Protein AF-A0A836W273-F1 (afdb_monomer)

Secondary structure (DSSP, 8-state):
-EEETTEEESSHHHHHHHHHHHHS-SSPPPPGGGTS-HHHHH-HHHHHHHHHH---HHHHHHHTT-SSHHHHHHHHTSHHHHHTGGGGGGGGS-HHHHHHHHHH--HHHHHHHHHH---HHHHHHHHHSTTS-HHHHHHHHHHHHHH---HHHHHHHHHHHHHHHHHHHHHHHHHHHHHHHTTTTSHHHHHHHHHHHT-S-HHHHHHHHHHHTTS-HHHHHHHHHHHH-GGG-SSHHHHHHHHHHHHHHHHH-HHHHT-BGGGGT--TTS-GGGTTSBHHHHHHHHHHHHHHHHHHHHHH-GGGGGG-

Solvent-accessible surface area (backbone atoms only — not comparable to full-atom values): 17509 Å² total; per-residue (Å²): 108,49,74,43,86,94,46,76,27,74,43,71,67,56,45,50,52,55,50,43,72,75,59,48,65,63,64,81,83,75,67,55,56,80,78,49,31,78,73,41,68,72,32,66,72,56,43,33,52,45,23,61,68,59,85,52,67,73,51,38,58,52,32,49,65,41,93,50,65,72,33,15,56,35,10,55,68,20,68,60,29,51,77,47,54,77,49,46,70,59,75,76,49,55,71,71,53,41,39,50,44,30,63,72,57,60,74,67,49,49,53,44,44,74,55,71,60,82,55,67,67,45,50,48,37,35,61,61,17,84,88,52,45,73,69,55,51,54,51,49,50,50,52,45,64,73,41,43,88,46,77,66,47,49,53,51,44,51,51,52,51,53,45,49,51,52,53,53,52,49,52,53,51,52,51,51,47,58,56,26,66,77,43,46,87,38,69,71,26,36,53,52,49,56,55,42,55,57,39,89,50,62,68,54,24,53,49,52,47,64,52,58,72,71,51,59,67,78,58,44,37,57,47,54,53,52,58,69,41,65,91,78,43,98,48,71,64,63,40,50,49,36,49,52,47,50,47,57,48,36,76,72,26,78,71,47,57,73,38,37,38,57,81,55,72,65,69,84,85,61,57,83,88,50,39,83,35,39,40,63,61,52,51,51,50,53,51,52,55,48,52,53,51,53,52,52,54,39,75,76,40,74,84,58,70,87,80,117

Nearest PDB structures (foldseek):
  6l4o-assembly1_A  TM=2.190E-01  e=1.495E+00  Homo sapiens
  7w7g-assembly1_B  TM=1.722E-01  e=2.466E+00  Mus musculus
  9gaw-assembly1_Z  TM=1.969E-01  e=7.293E+00  Homo sapiens

Sequence (308 aa):
MIKLGKYAYKDFLEYYTDVMNRYFRRMPPIPTNIYLSQDVAKNRNIKKKIASHCHFPSIINVLANDEDEEVRLEARKNEYWHLVGRFQDILGFARNERMAFARIEGFHNLVVLLIFEDDLQILREVLNNPAISLKMLVHFIRLLRERGNGRKDEQIMEIASEVMGQKRKQIVQISQINRAAKQLNLDQNLKTILHYLRDENNTVRLAIHNILLKEDPNRLNRLIHMAINQAHFQDKLNHFVTLTELIRLIDKSEKLKKVTVQSLNLPEEIKYGERNRSIKDYFNLLIRSKRIEIIRSIEDDLSEIENI

Foldseek 3Di:
DDDFPPDDDPDLVRLLLVLCVLQQDLDDADPLCVQCPVVQVPDPVSLLVCLQPPSGLVNLLDQCPRPDPSSVVSNCNHPCNRSAVVLLVLVVDDPVSLLVCLADHDSNNLSNCLRDPQDLSSLLSNLLHPSQDLSSLVSSLVSLVVSDDDVSSVSSNVSSVVSSVVVVVLVVLLVLLLVLLVCLVDVVSLLSLLVQCLPPDPSSVVSNLVNNLPDDPLSCLSSVQCLLDCVSDPDLVSSLSSLVSVLVSCVVHPNLQPDFQLSSPHPPPPPPVRRRPRVNVVSVVVNVVSVVVVVVVCVVPVPCVVPD

Mean predicted aligned error: 10.15 Å

Radius of gyration: 27.33 Å; Cα contacts (8 Å, |Δi|>4): 310; chains: 1; bounding box: 69×40×76 Å

pLDDT: mean 83.76, std 11.17, range [40.16, 95.19]

Structure (mmCIF, N/CA/C/O backbone):
data_AF-A0A836W273-F1
#
_entry.id   AF-A0A836W273-F1
#
loop_
_atom_site.group_PDB
_atom_site.id
_atom_site.type_symbol
_atom_site.label_atom_id
_atom_site.label_alt_id
_atom_site.label_comp_id
_atom_site.label_asym_id
_atom_site.label_entity_id
_atom_site.label_seq_id
_atom_site.pdbx_PDB_ins_code
_atom_site.Cartn_x
_atom_site.Cartn_y
_atom_site.Cartn_z
_atom_site.occupancy
_atom_site.B_iso_or_equiv
_atom_site.auth_seq_id
_atom_site.auth_comp_id
_atom_site.auth_asym_id
_atom_site.auth_atom_id
_atom_site.pdbx_PDB_model_num
ATOM 1 N N . MET A 1 1 ? 16.277 -7.471 5.349 1.00 80.88 1 MET A N 1
ATOM 2 C CA . MET A 1 1 ? 17.303 -7.458 4.291 1.00 80.88 1 MET A CA 1
ATOM 3 C C . MET A 1 1 ? 16.683 -7.985 3.007 1.00 80.88 1 MET A C 1
ATOM 5 O O . MET A 1 1 ? 16.217 -9.118 2.993 1.00 80.88 1 MET A O 1
ATOM 9 N N . ILE A 1 2 ? 16.628 -7.151 1.971 1.00 86.06 2 ILE A N 1
ATOM 10 C CA . ILE A 1 2 ? 16.108 -7.478 0.636 1.00 86.06 2 ILE A CA 1
ATOM 11 C C . ILE A 1 2 ? 17.306 -7.825 -0.251 1.00 86.06 2 ILE A C 1
ATOM 13 O O . ILE A 1 2 ? 18.275 -7.070 -0.272 1.00 86.06 2 ILE A O 1
ATOM 17 N N . LYS A 1 3 ? 17.258 -8.955 -0.965 1.00 89.19 3 LYS A N 1
ATOM 18 C CA . LYS A 1 3 ? 18.312 -9.383 -1.898 1.00 89.19 3 LYS A CA 1
ATOM 19 C C . LYS A 1 3 ? 17.737 -9.551 -3.301 1.00 89.19 3 LYS A C 1
ATOM 21 O O . LYS A 1 3 ? 16.813 -10.340 -3.484 1.00 89.19 3 LYS A O 1
ATOM 26 N N . LEU A 1 4 ? 18.285 -8.833 -4.279 1.00 85.12 4 LEU A N 1
ATOM 27 C CA . LEU A 1 4 ? 17.869 -8.890 -5.683 1.00 85.12 4 LEU A CA 1
ATOM 28 C C . LEU A 1 4 ? 19.119 -9.044 -6.557 1.00 85.12 4 LEU A C 1
ATOM 30 O O . LEU A 1 4 ? 19.886 -8.101 -6.723 1.00 85.12 4 LEU A O 1
ATOM 34 N N . GLY A 1 5 ? 19.359 -10.245 -7.090 1.00 83.12 5 GLY A N 1
ATOM 35 C CA . GLY A 1 5 ? 20.611 -10.541 -7.793 1.00 83.12 5 GLY A CA 1
ATOM 36 C C . GLY A 1 5 ? 21.822 -10.307 -6.882 1.00 83.12 5 GLY A C 1
ATOM 37 O O . GLY A 1 5 ? 21.889 -10.863 -5.787 1.00 83.12 5 GLY A O 1
ATOM 38 N N . LYS A 1 6 ? 22.753 -9.450 -7.317 1.00 86.31 6 LYS A N 1
ATOM 39 C CA . LYS A 1 6 ? 23.937 -9.044 -6.536 1.00 86.31 6 LYS A CA 1
ATOM 40 C C . LYS A 1 6 ? 23.686 -7.901 -5.539 1.00 86.31 6 LYS A C 1
ATOM 42 O O . LYS A 1 6 ? 24.595 -7.548 -4.794 1.00 86.31 6 LYS A O 1
ATOM 47 N N . TYR A 1 7 ? 22.492 -7.307 -5.534 1.00 91.00 7 TYR A N 1
ATOM 48 C CA . TYR A 1 7 ? 22.164 -6.144 -4.708 1.00 91.00 7 TYR A CA 1
ATOM 49 C C . TYR A 1 7 ? 21.550 -6.580 -3.379 1.00 91.00 7 TYR A C 1
ATOM 51 O O . TYR A 1 7 ? 20.683 -7.459 -3.337 1.00 91.00 7 TYR A O 1
ATOM 59 N N . ALA A 1 8 ? 21.992 -5.949 -2.295 1.00 92.69 8 ALA A N 1
ATOM 60 C CA . ALA A 1 8 ? 21.477 -6.170 -0.954 1.00 92.69 8 ALA A CA 1
ATOM 61 C C . ALA A 1 8 ? 21.113 -4.830 -0.317 1.00 92.69 8 ALA A C 1
ATOM 63 O O . ALA A 1 8 ? 21.944 -3.9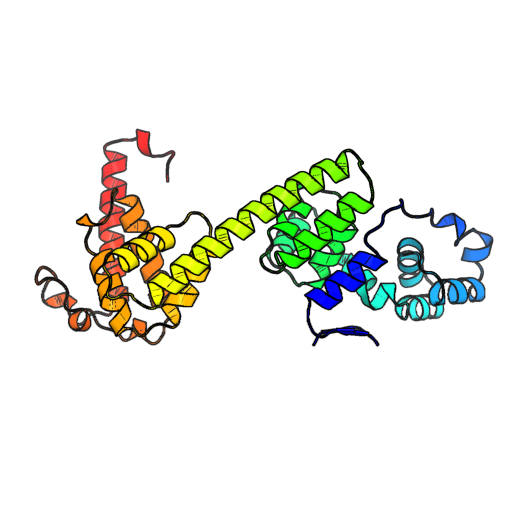32 -0.245 1.00 92.69 8 ALA A O 1
ATOM 64 N N . TYR A 1 9 ? 19.880 -4.734 0.169 1.00 94.62 9 TYR A N 1
ATOM 65 C CA . TYR A 1 9 ? 19.346 -3.554 0.838 1.00 94.62 9 TYR A CA 1
ATOM 66 C C . TYR A 1 9 ? 18.933 -3.921 2.261 1.00 94.62 9 TYR A C 1
ATOM 68 O O . TYR A 1 9 ? 18.383 -5.004 2.516 1.00 94.62 9 TYR A O 1
ATOM 76 N N . LYS A 1 10 ? 19.176 -3.022 3.211 1.00 93.12 10 LYS A N 1
ATOM 77 C CA . LYS A 1 10 ? 18.812 -3.191 4.618 1.00 93.12 10 LYS A CA 1
ATOM 78 C C . LYS A 1 10 ? 17.304 -3.366 4.761 1.00 93.12 10 LYS A C 1
ATOM 80 O O . LYS A 1 10 ? 16.840 -4.338 5.372 1.00 93.12 10 LYS A O 1
ATOM 85 N N . ASP A 1 11 ? 16.557 -2.459 4.143 1.00 91.69 11 ASP A N 1
ATOM 86 C CA . ASP A 1 11 ? 15.103 -2.391 4.173 1.00 91.69 11 ASP A CA 1
ATOM 87 C C . ASP A 1 11 ? 14.524 -1.914 2.830 1.00 91.69 11 ASP A C 1
ATOM 89 O O . ASP A 1 11 ? 15.241 -1.655 1.862 1.00 91.69 11 ASP A O 1
ATOM 93 N N . PHE A 1 12 ? 13.193 -1.846 2.763 1.00 90.94 12 PHE A N 1
ATOM 94 C CA . PHE A 1 12 ? 12.493 -1.435 1.550 1.00 90.94 12 PHE A CA 1
ATOM 95 C C . PHE A 1 12 ? 12.652 0.059 1.236 1.00 90.94 12 PHE A C 1
ATOM 97 O O . PHE A 1 12 ? 12.581 0.435 0.072 1.00 90.94 12 PHE A O 1
ATOM 104 N N . LEU A 1 13 ? 12.897 0.919 2.232 1.00 93.75 13 LEU A N 1
ATOM 105 C CA . LEU A 1 13 ? 13.109 2.349 1.996 1.00 93.75 13 LEU A CA 1
ATOM 106 C C . LEU A 1 13 ? 14.420 2.598 1.258 1.00 93.75 13 LEU A C 1
ATOM 108 O O . LEU A 1 13 ? 14.452 3.435 0.357 1.00 93.75 13 LEU A O 1
ATOM 112 N N . GLU A 1 14 ? 15.471 1.869 1.619 1.00 94.94 14 GLU A N 1
ATOM 113 C CA . GLU A 1 14 ? 16.758 1.942 0.935 1.00 94.94 14 GLU A CA 1
ATOM 114 C C . GLU A 1 14 ? 16.640 1.480 -0.523 1.00 94.94 14 GLU A C 1
ATOM 116 O O . GLU A 1 14 ? 17.004 2.232 -1.426 1.00 94.94 14 GLU A O 1
ATOM 121 N N . TYR A 1 15 ? 16.035 0.307 -0.754 1.00 94.62 15 TYR A N 1
ATOM 122 C CA . TYR A 1 15 ? 15.758 -0.192 -2.105 1.00 94.62 15 TYR A CA 1
ATOM 123 C C . TYR A 1 15 ? 14.931 0.808 -2.925 1.00 94.62 15 TYR A C 1
ATOM 125 O O . TYR A 1 15 ? 15.317 1.168 -4.034 1.00 94.62 15 TYR A O 1
ATOM 133 N N . TYR A 1 16 ? 13.820 1.297 -2.363 1.00 95.12 16 TYR A N 1
ATOM 134 C CA . TYR A 1 16 ? 12.943 2.268 -3.015 1.00 95.12 16 TYR A CA 1
ATOM 135 C C . TYR A 1 16 ? 13.706 3.527 -3.428 1.00 95.12 16 TYR A C 1
ATOM 137 O O . TYR A 1 16 ? 13.596 3.979 -4.561 1.00 95.12 16 TYR A O 1
ATOM 145 N N . THR A 1 17 ? 14.494 4.086 -2.511 1.00 94.50 17 THR A N 1
ATOM 146 C CA . THR A 1 17 ? 15.242 5.325 -2.742 1.00 94.50 17 THR A CA 1
ATOM 147 C C . THR A 1 17 ? 16.274 5.143 -3.853 1.00 94.50 17 THR A C 1
ATOM 149 O O . THR A 1 17 ? 16.353 5.972 -4.756 1.00 94.50 17 THR A O 1
ATOM 152 N N . ASP A 1 18 ? 17.050 4.058 -3.821 1.00 93.94 18 ASP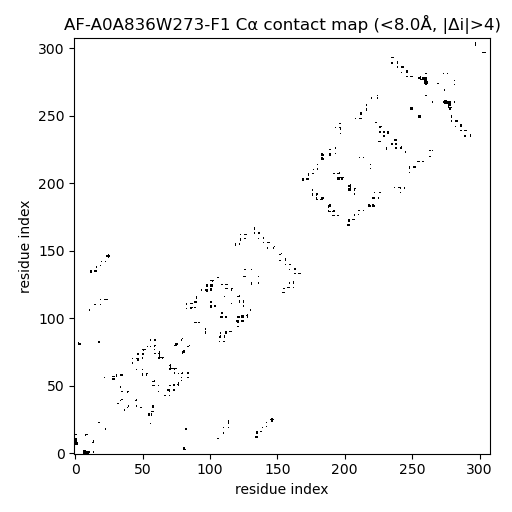 A N 1
ATOM 153 C CA . ASP A 1 18 ? 18.054 3.762 -4.849 1.00 93.94 18 ASP A CA 1
ATOM 154 C C . ASP A 1 18 ? 17.406 3.582 -6.232 1.00 93.94 18 ASP A C 1
ATOM 156 O O . ASP A 1 18 ? 17.782 4.250 -7.196 1.00 93.94 18 ASP A O 1
ATOM 160 N N . VAL A 1 19 ? 16.360 2.757 -6.316 1.00 93.38 19 VAL A N 1
ATOM 161 C CA . VAL A 1 19 ? 15.651 2.473 -7.570 1.00 93.38 19 VAL A CA 1
ATOM 162 C C . VAL A 1 19 ? 14.972 3.711 -8.146 1.00 93.38 19 VAL A C 1
ATOM 164 O O . VAL A 1 19 ? 15.100 3.981 -9.342 1.00 93.38 19 VAL A O 1
ATOM 167 N N . MET A 1 20 ? 14.273 4.484 -7.316 1.00 93.62 20 MET A N 1
ATOM 168 C CA . MET A 1 20 ? 13.581 5.685 -7.775 1.00 93.62 20 MET A CA 1
ATOM 169 C C . MET A 1 20 ? 14.574 6.748 -8.253 1.00 93.62 20 MET A C 1
ATOM 171 O O . MET A 1 20 ? 14.364 7.310 -9.319 1.00 93.62 20 MET A O 1
ATOM 175 N N . ASN A 1 21 ? 15.699 6.970 -7.563 1.00 91.00 21 ASN A N 1
ATOM 176 C CA . ASN A 1 21 ? 16.721 7.912 -8.044 1.00 91.00 21 ASN A CA 1
ATOM 177 C C . ASN A 1 21 ? 17.308 7.517 -9.412 1.00 91.00 21 ASN A C 1
ATOM 179 O O . ASN A 1 21 ? 17.652 8.395 -10.200 1.00 91.00 21 ASN A O 1
ATOM 183 N N . ARG A 1 22 ? 17.444 6.214 -9.695 1.00 88.62 22 ARG A N 1
ATOM 184 C CA . ARG A 1 22 ? 18.019 5.717 -10.958 1.00 88.62 22 ARG A CA 1
ATOM 185 C C . ARG A 1 22 ? 17.029 5.737 -12.115 1.00 88.62 22 ARG A C 1
ATOM 187 O O . ARG A 1 22 ? 17.403 6.076 -13.235 1.00 88.62 22 ARG A O 1
ATOM 194 N N . TYR A 1 23 ? 15.789 5.321 -11.863 1.00 88.56 23 TYR A N 1
ATOM 195 C CA . TYR A 1 23 ? 14.854 4.959 -12.933 1.00 88.56 23 TYR A CA 1
ATOM 196 C C . TYR A 1 23 ? 13.586 5.802 -12.980 1.00 88.56 23 TYR A C 1
ATOM 198 O O . TYR A 1 23 ? 12.899 5.771 -14.003 1.00 88.56 23 TYR A O 1
ATOM 206 N N . PHE A 1 24 ? 13.275 6.577 -11.936 1.00 87.88 24 PHE A N 1
ATOM 207 C CA . PHE A 1 24 ? 12.203 7.560 -12.015 1.00 87.88 24 PHE A CA 1
ATOM 208 C C . PHE A 1 24 ? 12.644 8.694 -12.941 1.00 87.88 24 PHE A C 1
ATOM 210 O O . PHE A 1 24 ? 13.478 9.537 -12.611 1.00 87.88 24 PHE A O 1
ATOM 217 N N . ARG A 1 25 ? 12.142 8.640 -14.172 1.00 72.12 25 ARG A N 1
ATOM 218 C CA . ARG A 1 25 ? 12.676 9.417 -15.288 1.00 72.12 25 ARG A CA 1
ATOM 219 C C . ARG A 1 25 ? 12.412 10.902 -15.108 1.00 72.12 25 ARG A C 1
ATOM 221 O O . ARG A 1 25 ? 11.273 11.264 -14.850 1.00 72.12 25 ARG A O 1
ATOM 228 N N . ARG A 1 26 ? 13.416 11.745 -15.379 1.00 64.12 26 ARG A N 1
ATOM 229 C CA . ARG A 1 26 ? 13.227 13.184 -15.657 1.00 64.12 26 ARG A CA 1
ATOM 230 C C . ARG A 1 26 ? 12.995 13.489 -17.144 1.00 64.12 26 ARG A C 1
ATOM 232 O O . ARG A 1 26 ? 12.438 14.522 -17.479 1.00 64.12 26 ARG A O 1
ATOM 239 N N . MET A 1 27 ? 13.418 12.585 -18.030 1.00 57.56 27 MET A N 1
ATOM 240 C CA . MET A 1 27 ? 13.348 12.734 -19.488 1.00 57.56 27 MET A CA 1
ATOM 241 C C . MET A 1 27 ? 12.531 11.602 -20.132 1.00 57.56 27 MET A C 1
ATOM 243 O O . MET A 1 27 ? 12.547 10.479 -19.617 1.00 57.56 27 MET A O 1
ATOM 247 N N . PRO A 1 28 ? 11.842 11.856 -21.261 1.00 62.00 28 PRO A N 1
ATOM 248 C CA . PRO A 1 28 ? 11.107 10.821 -21.982 1.00 62.00 28 PRO A CA 1
ATOM 249 C C . PRO A 1 28 ? 12.037 9.677 -22.431 1.00 62.00 28 PRO A C 1
ATOM 251 O O . PRO A 1 28 ? 13.237 9.897 -22.625 1.00 62.00 28 PRO A O 1
ATOM 254 N N . PRO A 1 29 ? 11.516 8.443 -22.582 1.00 65.31 29 PRO A N 1
ATOM 255 C CA . PRO A 1 29 ? 12.313 7.325 -23.074 1.00 65.31 29 PRO A CA 1
ATOM 256 C C . PRO A 1 29 ? 12.920 7.645 -24.438 1.00 65.31 29 PRO A C 1
ATOM 258 O O . PRO A 1 29 ? 12.238 8.155 -25.325 1.00 65.31 29 PRO A O 1
ATOM 261 N N . ILE A 1 30 ? 14.190 7.285 -24.616 1.00 66.50 30 ILE A N 1
ATOM 262 C CA . ILE A 1 30 ? 14.842 7.375 -25.919 1.00 66.50 30 ILE A CA 1
ATOM 263 C C . ILE A 1 30 ? 14.203 6.338 -26.862 1.00 66.50 30 ILE A C 1
ATOM 265 O O . ILE A 1 30 ? 14.036 5.181 -26.447 1.00 66.50 30 ILE A O 1
ATOM 269 N N . PRO A 1 31 ? 13.852 6.723 -28.105 1.00 71.81 31 PRO A N 1
ATOM 270 C CA . PRO A 1 31 ? 13.355 5.798 -29.115 1.00 71.81 31 PRO A CA 1
ATOM 271 C C . PRO A 1 31 ? 14.281 4.590 -29.291 1.00 71.81 31 PRO A C 1
ATOM 273 O O . PRO A 1 31 ? 15.502 4.720 -29.405 1.00 71.8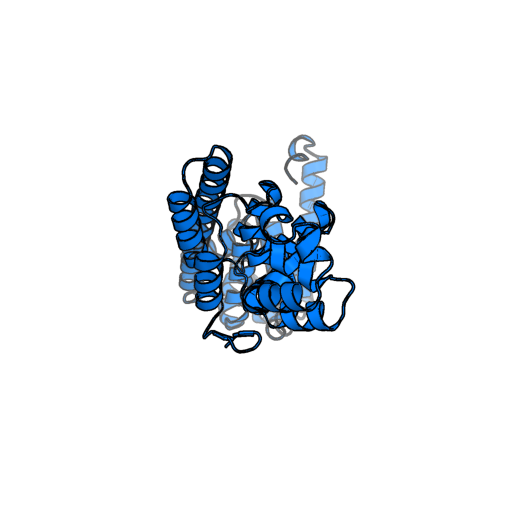1 31 PRO A O 1
ATOM 276 N N . THR A 1 32 ? 13.698 3.391 -29.290 1.00 74.94 32 THR A N 1
ATOM 277 C CA . THR A 1 32 ? 14.448 2.125 -29.288 1.00 74.94 32 THR A CA 1
ATOM 278 C C . THR A 1 32 ? 15.301 1.946 -30.543 1.00 74.94 32 THR A C 1
ATOM 280 O O . THR A 1 32 ? 16.410 1.419 -30.467 1.00 74.94 32 THR A O 1
ATOM 283 N N . ASN A 1 33 ? 14.822 2.456 -31.677 1.00 74.44 33 ASN A N 1
ATOM 284 C CA . ASN A 1 33 ? 15.483 2.446 -32.984 1.00 74.44 33 ASN A CA 1
ATOM 285 C C . ASN A 1 33 ? 16.823 3.202 -33.029 1.00 74.44 33 ASN A C 1
ATOM 287 O O . ASN A 1 33 ? 17.610 2.952 -33.938 1.00 74.44 33 ASN A O 1
ATOM 291 N N . ILE A 1 34 ? 17.108 4.088 -32.066 1.00 72.88 34 ILE A N 1
ATOM 292 C CA . ILE A 1 34 ? 18.406 4.777 -31.972 1.00 72.88 34 ILE A CA 1
ATOM 293 C C . ILE A 1 34 ? 19.518 3.794 -31.587 1.00 72.88 34 ILE A C 1
ATOM 295 O O . ILE A 1 34 ? 20.626 3.879 -32.107 1.00 72.88 34 ILE A O 1
ATOM 299 N N . TYR A 1 35 ? 19.219 2.835 -30.707 1.00 69.19 35 TYR A N 1
ATOM 300 C CA . TYR A 1 35 ? 20.181 1.818 -30.264 1.00 69.19 35 TYR A CA 1
ATOM 301 C C . TYR A 1 35 ? 20.001 0.478 -30.977 1.00 69.19 35 TYR A C 1
ATOM 303 O O . TYR A 1 35 ? 20.958 -0.276 -31.105 1.00 69.19 35 TYR A O 1
ATOM 311 N N . LEU A 1 36 ? 18.790 0.177 -31.444 1.00 79.50 36 LEU A N 1
ATOM 312 C CA . LEU A 1 36 ? 18.435 -1.046 -32.161 1.00 79.50 36 LEU A CA 1
ATOM 313 C C . LEU A 1 36 ? 18.025 -0.703 -33.598 1.00 79.50 36 LEU A C 1
ATOM 315 O O . LEU A 1 36 ? 16.901 -0.977 -34.018 1.00 79.50 36 LEU A O 1
ATOM 319 N N . SER A 1 37 ? 18.923 -0.061 -34.348 1.00 80.00 37 SER A N 1
ATOM 320 C CA . SER A 1 37 ? 18.733 0.153 -35.787 1.00 80.00 37 SER A CA 1
ATOM 321 C C . SER A 1 37 ? 18.667 -1.189 -36.533 1.00 80.00 37 SER A C 1
ATOM 323 O O . SER A 1 37 ? 19.057 -2.226 -35.993 1.00 80.00 37 SER A O 1
ATOM 325 N N . GLN A 1 38 ? 18.188 -1.195 -37.783 1.00 73.69 38 GLN A N 1
ATOM 326 C CA . GLN A 1 38 ? 18.024 -2.437 -38.558 1.00 73.69 38 GLN A CA 1
ATOM 327 C C . GLN A 1 38 ? 19.318 -3.263 -38.657 1.00 73.69 38 GLN A C 1
ATOM 329 O O . GLN A 1 38 ? 19.269 -4.490 -38.571 1.00 73.69 38 GLN A O 1
ATOM 334 N N . ASP A 1 39 ? 20.468 -2.600 -38.774 1.00 74.38 39 ASP A N 1
ATOM 335 C CA . ASP A 1 39 ? 21.773 -3.264 -38.855 1.00 74.38 39 ASP A CA 1
ATOM 336 C C . ASP A 1 39 ? 22.205 -3.854 -37.507 1.00 74.38 39 ASP A C 1
ATOM 338 O O . ASP A 1 39 ? 22.751 -4.958 -37.437 1.00 74.38 39 ASP A O 1
ATOM 342 N N . VAL A 1 40 ? 21.905 -3.153 -36.411 1.00 75.62 40 VAL A N 1
ATOM 343 C CA . VAL A 1 40 ? 22.200 -3.612 -35.049 1.00 75.62 40 VAL A CA 1
ATOM 344 C C . VAL A 1 40 ? 21.286 -4.766 -34.641 1.00 75.62 40 VAL A C 1
ATOM 346 O O . VAL A 1 40 ? 21.751 -5.727 -34.031 1.00 75.62 40 VAL A O 1
ATOM 349 N N . ALA A 1 41 ? 20.008 -4.720 -35.024 1.00 75.00 41 ALA A N 1
ATOM 350 C CA . ALA A 1 41 ? 19.023 -5.753 -34.715 1.00 75.00 41 ALA A CA 1
ATOM 351 C C . ALA A 1 41 ? 19.403 -7.127 -35.302 1.00 75.00 41 ALA A C 1
ATOM 353 O O . ALA A 1 41 ? 19.133 -8.161 -34.687 1.00 75.00 41 ALA A O 1
ATOM 354 N N . LYS A 1 42 ? 20.084 -7.136 -36.458 1.00 80.19 42 LYS A N 1
ATOM 355 C CA . LYS A 1 42 ? 20.556 -8.353 -37.138 1.00 80.19 42 LYS A CA 1
ATOM 356 C C . LYS A 1 42 ? 21.871 -8.901 -36.574 1.00 80.19 42 LYS A C 1
ATOM 358 O O . LYS A 1 42 ? 22.188 -10.065 -36.800 1.00 80.19 42 LYS A O 1
ATOM 363 N N . ASN A 1 43 ? 22.645 -8.104 -35.832 1.00 88.19 43 ASN A N 1
ATOM 364 C CA . ASN A 1 43 ? 23.957 -8.515 -35.336 1.00 88.19 43 ASN A CA 1
ATOM 365 C C . ASN A 1 43 ? 23.915 -8.959 -33.866 1.00 88.19 43 ASN A C 1
ATOM 367 O O . ASN A 1 43 ? 23.953 -8.146 -32.939 1.00 88.19 43 ASN A O 1
ATOM 371 N N . ARG A 1 44 ? 23.940 -10.279 -33.656 1.00 89.06 44 ARG A N 1
ATOM 372 C CA . ARG A 1 44 ? 23.976 -10.929 -32.336 1.00 89.06 44 ARG A CA 1
ATOM 373 C C . ARG A 1 44 ? 25.021 -10.344 -31.381 1.00 89.06 44 ARG A C 1
ATOM 375 O O . ARG A 1 44 ? 24.710 -10.037 -30.232 1.00 89.06 44 ARG A O 1
ATOM 382 N N . ASN A 1 45 ? 26.261 -10.181 -31.842 1.00 90.56 45 ASN A N 1
ATOM 383 C CA . ASN A 1 45 ? 27.368 -9.744 -30.989 1.00 90.56 45 ASN A CA 1
ATOM 384 C C . ASN A 1 45 ? 27.188 -8.296 -30.522 1.00 90.56 45 ASN A C 1
ATOM 386 O O . ASN A 1 45 ? 27.510 -7.971 -29.378 1.00 90.56 45 ASN A O 1
ATOM 390 N N . ILE A 1 46 ? 26.642 -7.434 -31.384 1.00 88.50 46 ILE A N 1
ATOM 391 C CA . ILE A 1 46 ? 26.329 -6.050 -31.021 1.00 88.50 46 ILE A CA 1
ATOM 392 C C . ILE A 1 46 ? 25.161 -6.025 -30.028 1.00 88.50 46 ILE A C 1
ATOM 394 O O . ILE A 1 46 ? 25.278 -5.371 -28.991 1.00 88.50 46 ILE A O 1
ATOM 398 N N . LYS A 1 47 ? 24.094 -6.808 -30.256 1.00 91.50 47 LYS A N 1
ATOM 399 C CA . LYS A 1 47 ? 22.971 -6.927 -29.307 1.00 91.50 47 LYS A CA 1
ATOM 400 C C . LYS A 1 47 ? 23.422 -7.368 -27.914 1.00 91.50 47 LYS A C 1
ATOM 402 O O . LYS A 1 47 ? 23.023 -6.747 -26.934 1.00 91.50 47 LYS A O 1
ATOM 407 N N . LYS A 1 48 ? 24.310 -8.366 -27.807 1.00 92.62 48 LYS A N 1
ATOM 408 C CA . LYS A 1 48 ? 24.880 -8.798 -26.513 1.00 92.62 48 LYS A CA 1
ATOM 409 C C . LYS A 1 48 ? 25.657 -7.678 -25.809 1.00 92.62 48 LYS A C 1
ATOM 411 O O . LYS A 1 48 ? 25.521 -7.499 -24.598 1.00 92.62 48 LYS A O 1
ATOM 416 N N . LYS A 1 49 ? 26.456 -6.894 -26.546 1.00 90.19 49 LYS A N 1
ATOM 417 C CA . LYS A 1 49 ? 27.175 -5.733 -25.983 1.00 90.19 49 LYS A CA 1
ATOM 418 C C . LYS A 1 49 ? 26.219 -4.648 -25.484 1.00 90.19 49 LYS A C 1
ATOM 420 O O . LYS A 1 49 ? 26.437 -4.094 -24.410 1.00 90.19 49 LYS A O 1
ATOM 425 N N . ILE A 1 50 ? 25.143 -4.380 -26.222 1.00 89.62 50 ILE A N 1
ATOM 426 C CA . ILE A 1 50 ? 24.105 -3.435 -25.796 1.00 89.62 50 ILE A CA 1
ATOM 427 C C . ILE A 1 50 ? 23.374 -3.970 -24.560 1.00 89.62 50 ILE A C 1
ATOM 429 O O . ILE A 1 50 ? 23.236 -3.243 -23.586 1.00 89.62 50 ILE A O 1
ATOM 433 N N . ALA A 1 51 ? 22.972 -5.240 -24.544 1.00 90.62 51 ALA A N 1
ATOM 434 C CA . ALA A 1 51 ? 22.281 -5.863 -23.414 1.00 90.62 51 ALA A CA 1
ATOM 435 C C . ALA A 1 51 ? 23.066 -5.749 -22.088 1.00 90.62 51 ALA A C 1
ATOM 437 O O . ALA A 1 51 ? 22.489 -5.486 -21.032 1.00 90.62 51 ALA A O 1
ATOM 438 N N . SER A 1 52 ? 24.391 -5.893 -22.161 1.00 87.50 52 SER A N 1
ATOM 439 C CA . SER A 1 52 ? 25.296 -5.840 -21.005 1.00 87.50 52 SER A CA 1
ATOM 440 C C . SER A 1 52 ? 25.580 -4.421 -20.499 1.00 87.50 52 SER A C 1
ATOM 442 O O . SER A 1 52 ? 25.726 -4.234 -19.294 1.00 87.50 52 SER A O 1
ATOM 444 N N . HIS A 1 53 ? 25.647 -3.424 -21.388 1.00 86.38 53 HIS A N 1
ATOM 445 C CA . HIS A 1 53 ? 26.141 -2.079 -21.043 1.00 86.38 53 HIS A CA 1
ATOM 446 C C . HIS A 1 53 ? 25.081 -0.975 -21.140 1.00 86.38 53 HIS A C 1
ATOM 448 O O . HIS A 1 53 ? 25.325 0.153 -20.720 1.00 86.38 53 HIS A O 1
ATOM 454 N N . CYS A 1 54 ? 23.909 -1.254 -21.708 1.00 85.06 54 CYS A N 1
ATOM 455 C CA . CYS A 1 54 ? 22.873 -0.246 -21.874 1.00 85.06 54 CYS A CA 1
ATOM 456 C C . CYS A 1 54 ? 22.177 0.062 -20.542 1.00 85.06 54 CYS A C 1
ATOM 458 O O . CYS A 1 54 ? 21.793 -0.836 -19.789 1.00 85.06 54 CYS A O 1
ATOM 460 N N . HIS A 1 55 ? 21.985 1.354 -20.280 1.00 82.06 55 HIS A N 1
ATOM 461 C CA . HIS A 1 55 ? 21.294 1.858 -19.094 1.00 82.06 55 HIS A CA 1
ATOM 462 C C . HIS A 1 55 ? 19.829 2.223 -19.362 1.00 82.06 55 HIS A C 1
ATOM 464 O O . HIS A 1 55 ? 19.124 2.616 -18.437 1.00 82.06 55 HIS A O 1
ATOM 470 N N . PHE A 1 56 ? 19.355 2.112 -20.610 1.00 84.56 56 PHE A N 1
ATOM 471 C CA . PHE A 1 56 ? 17.998 2.505 -20.986 1.00 84.56 56 PHE A CA 1
ATOM 472 C C . PHE A 1 56 ? 17.003 1.358 -20.762 1.00 84.56 56 PHE A C 1
ATOM 474 O O . PHE A 1 56 ? 17.070 0.354 -21.477 1.00 84.56 56 PHE A O 1
ATOM 481 N N . PRO A 1 57 ? 16.021 1.517 -19.848 1.00 86.69 57 PRO A N 1
ATOM 482 C CA . PRO A 1 57 ? 15.022 0.488 -19.552 1.00 86.69 57 PRO A CA 1
ATOM 483 C C . PRO A 1 57 ? 14.299 -0.069 -20.783 1.00 86.69 57 PRO A C 1
ATOM 485 O O . PRO A 1 57 ? 14.131 -1.276 -20.914 1.00 86.69 57 PRO A O 1
ATOM 488 N N . SER A 1 58 ? 13.912 0.807 -21.718 1.00 85.00 58 SER A N 1
ATOM 489 C CA . SER A 1 58 ? 13.187 0.427 -22.938 1.00 85.00 58 SER A CA 1
ATOM 490 C C . SER A 1 58 ? 13.988 -0.529 -23.821 1.00 85.00 58 SER A C 1
ATOM 492 O O . SER A 1 58 ? 13.420 -1.470 -24.364 1.00 85.00 58 SER A O 1
ATOM 494 N N . ILE 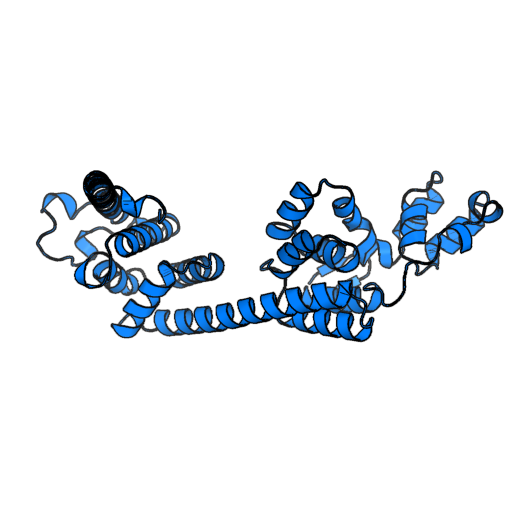A 1 59 ? 15.302 -0.321 -23.936 1.00 88.12 59 ILE A N 1
ATOM 495 C CA . ILE A 1 59 ? 16.189 -1.188 -24.718 1.00 88.12 59 ILE A CA 1
ATOM 496 C C . ILE A 1 59 ? 16.348 -2.544 -24.035 1.00 88.12 59 ILE A C 1
ATOM 498 O O . ILE A 1 59 ? 16.229 -3.579 -24.687 1.00 88.12 59 ILE A O 1
ATOM 502 N N . ILE A 1 60 ? 16.580 -2.548 -22.720 1.00 91.06 60 ILE A N 1
ATOM 503 C CA . ILE A 1 60 ? 16.758 -3.791 -21.962 1.00 91.06 60 ILE A CA 1
ATOM 504 C C . ILE A 1 60 ? 15.489 -4.645 -21.988 1.00 91.06 60 ILE A C 1
ATOM 506 O O . ILE A 1 60 ? 15.593 -5.853 -22.161 1.00 91.06 60 ILE A O 1
ATOM 510 N N . ASN A 1 61 ? 14.302 -4.042 -21.906 1.00 89.12 61 ASN A N 1
ATOM 511 C CA . ASN A 1 61 ? 13.034 -4.770 -22.006 1.00 89.12 61 ASN A CA 1
ATOM 512 C C . ASN A 1 61 ? 12.841 -5.473 -23.350 1.00 89.12 61 ASN A C 1
ATOM 514 O O . ASN A 1 61 ? 12.353 -6.602 -23.387 1.00 89.12 61 ASN A O 1
ATOM 518 N N . VAL A 1 62 ? 13.234 -4.819 -24.447 1.00 89.75 62 VAL A N 1
ATOM 519 C CA . VAL A 1 62 ? 13.204 -5.434 -25.779 1.00 89.75 62 VAL A CA 1
ATOM 520 C C . VAL A 1 62 ? 14.189 -6.601 -25.828 1.00 89.75 62 VAL A C 1
ATOM 522 O O . VAL A 1 62 ? 13.810 -7.711 -26.185 1.00 89.75 62 VAL A O 1
ATOM 525 N N . LEU A 1 63 ? 15.435 -6.387 -25.393 1.00 92.44 63 LEU A N 1
ATOM 526 C CA . LEU A 1 63 ? 16.483 -7.410 -25.456 1.00 92.44 63 LEU A CA 1
ATOM 527 C C . LEU A 1 63 ? 16.248 -8.590 -24.496 1.00 92.44 63 LEU A C 1
ATOM 529 O O . LEU A 1 63 ? 16.653 -9.711 -24.792 1.00 92.44 63 LEU A O 1
ATOM 533 N N . ALA A 1 64 ? 15.560 -8.384 -23.371 1.00 92.50 64 ALA A N 1
ATOM 534 C CA . ALA A 1 64 ? 15.194 -9.449 -22.432 1.00 92.50 64 ALA A CA 1
ATOM 535 C C . ALA A 1 64 ? 14.179 -10.455 -23.010 1.00 92.50 64 ALA A C 1
ATOM 537 O O . ALA A 1 64 ? 14.057 -11.569 -22.482 1.00 92.50 64 ALA A O 1
ATOM 538 N N . ASN A 1 65 ? 13.505 -10.069 -24.098 1.00 90.88 65 ASN A N 1
ATOM 539 C CA . ASN A 1 65 ? 12.538 -10.858 -24.859 1.00 90.88 65 ASN A CA 1
ATOM 540 C C . ASN A 1 65 ? 12.987 -11.093 -26.318 1.00 90.88 65 ASN A C 1
ATOM 542 O O . ASN A 1 65 ? 12.167 -11.457 -27.154 1.00 90.88 65 ASN A O 1
ATOM 546 N N . ASP A 1 66 ? 14.272 -10.881 -26.629 1.00 92.69 66 ASP A N 1
ATOM 547 C CA . ASP A 1 66 ? 14.848 -11.115 -27.962 1.00 92.69 66 ASP A CA 1
ATOM 548 C C . ASP A 1 66 ? 14.678 -12.577 -28.403 1.00 92.69 66 ASP A C 1
ATOM 550 O O . ASP A 1 66 ? 14.590 -13.464 -27.560 1.00 92.69 66 ASP A O 1
ATOM 554 N N . GLU A 1 67 ? 14.667 -12.865 -29.704 1.00 91.50 67 GLU A N 1
ATOM 555 C CA . GLU A 1 67 ? 14.583 -14.240 -30.220 1.00 91.50 67 GLU A CA 1
ATOM 556 C C . GLU A 1 67 ? 15.830 -15.077 -29.873 1.00 91.50 67 GLU A C 1
ATOM 558 O O . GLU A 1 67 ? 15.718 -16.277 -29.606 1.00 91.50 67 GLU A O 1
ATOM 563 N N . ASP A 1 68 ? 17.008 -14.446 -29.791 1.00 93.25 68 ASP A N 1
ATOM 564 C CA . ASP A 1 68 ? 18.269 -15.108 -29.455 1.00 93.25 68 ASP A CA 1
ATOM 565 C C . ASP A 1 68 ? 18.419 -15.304 -27.941 1.00 93.25 68 ASP A C 1
ATOM 567 O O . ASP A 1 68 ? 18.427 -14.355 -27.148 1.00 93.25 68 ASP A O 1
ATOM 571 N N . GLU A 1 69 ? 18.597 -16.557 -27.527 1.00 94.56 69 GLU A N 1
ATOM 572 C CA . GLU A 1 69 ? 18.716 -16.916 -26.118 1.00 94.56 69 GLU A CA 1
ATOM 573 C C . GLU A 1 69 ? 19.914 -16.267 -25.419 1.00 94.56 69 GLU A C 1
ATOM 575 O O . GLU A 1 69 ? 19.779 -15.806 -24.285 1.00 94.56 69 GLU A O 1
ATOM 580 N N . GLU A 1 70 ? 21.072 -16.160 -26.075 1.00 94.94 70 GLU A N 1
ATOM 581 C CA . GLU A 1 70 ? 22.248 -15.557 -25.444 1.00 94.94 70 GLU A CA 1
ATOM 582 C C . GLU A 1 70 ? 22.066 -14.054 -25.227 1.00 94.94 70 GLU A C 1
ATOM 584 O O . GLU A 1 70 ? 22.570 -13.511 -24.243 1.00 94.94 70 GLU A O 1
ATOM 589 N N . VAL A 1 71 ? 21.339 -13.377 -26.121 1.00 94.25 71 VAL A N 1
ATOM 590 C CA . VAL A 1 71 ? 20.990 -11.959 -25.958 1.00 94.25 71 VAL A CA 1
ATOM 591 C C . VAL A 1 71 ? 20.037 -11.786 -24.778 1.00 94.25 71 VAL A C 1
ATOM 593 O O . VAL A 1 71 ? 20.299 -10.944 -23.915 1.00 94.25 71 VAL A O 1
ATOM 596 N N . ARG A 1 72 ? 18.990 -12.621 -24.680 1.00 95.19 72 ARG A N 1
ATOM 597 C CA . ARG A 1 72 ? 18.057 -12.600 -23.540 1.00 95.19 72 ARG A CA 1
ATOM 598 C C . ARG A 1 72 ? 18.774 -12.823 -22.218 1.00 95.19 72 ARG A C 1
ATOM 600 O O . ARG A 1 72 ? 18.553 -12.080 -21.263 1.00 95.19 72 ARG A O 1
ATOM 607 N N . LEU A 1 73 ? 19.622 -13.849 -22.146 1.00 94.38 73 LEU A N 1
ATOM 608 C CA . LEU A 1 73 ? 20.366 -14.176 -20.931 1.00 94.38 73 LEU A CA 1
ATOM 609 C C . LEU A 1 73 ? 21.267 -13.019 -20.505 1.00 94.38 73 LEU A C 1
ATOM 611 O O . LEU A 1 73 ? 21.352 -12.730 -19.314 1.00 94.38 73 LEU A O 1
ATOM 615 N N . GLU A 1 74 ? 21.894 -12.329 -21.456 1.00 94.62 74 GLU A N 1
ATOM 616 C CA . GLU A 1 74 ? 22.744 -11.184 -21.144 1.00 94.62 74 GLU A CA 1
ATOM 617 C C . GLU A 1 74 ? 21.933 -9.970 -20.674 1.00 94.62 74 GLU A C 1
ATOM 619 O O . GLU A 1 74 ? 22.279 -9.352 -19.668 1.00 94.62 74 GLU A O 1
ATOM 624 N N . ALA A 1 75 ? 20.797 -9.679 -21.314 1.00 93.81 75 ALA A N 1
ATOM 625 C CA . ALA A 1 75 ? 19.903 -8.599 -20.889 1.00 93.81 75 ALA A CA 1
ATOM 626 C C . ALA A 1 75 ? 19.345 -8.841 -19.478 1.00 93.81 75 ALA A C 1
ATOM 628 O O . ALA A 1 75 ? 19.223 -7.911 -18.683 1.00 93.81 75 ALA A O 1
ATOM 629 N N . ARG A 1 76 ? 19.073 -10.101 -19.120 1.00 92.94 76 ARG A N 1
ATOM 630 C CA . ARG A 1 76 ? 18.566 -10.479 -17.791 1.00 92.94 76 ARG A CA 1
ATOM 631 C C . ARG A 1 76 ? 19.605 -10.382 -16.670 1.00 92.94 76 ARG A C 1
ATOM 633 O O . ARG A 1 76 ? 19.214 -10.397 -15.504 1.00 92.94 76 ARG A O 1
ATOM 640 N N . LYS A 1 77 ? 20.898 -10.264 -16.996 1.00 92.38 77 LYS A N 1
ATOM 641 C CA . LYS A 1 77 ? 21.971 -9.953 -16.030 1.00 92.38 77 LYS A CA 1
ATOM 642 C C . LYS A 1 77 ? 22.116 -8.451 -15.775 1.00 92.38 77 LYS A C 1
ATOM 644 O O . LYS A 1 77 ? 22.860 -8.050 -14.878 1.00 92.38 77 LYS A O 1
ATOM 649 N N . ASN A 1 78 ? 21.447 -7.616 -16.571 1.00 91.75 78 ASN A N 1
ATOM 650 C CA . ASN A 1 78 ? 21.516 -6.170 -16.438 1.00 91.75 78 ASN A CA 1
ATOM 651 C C . ASN A 1 78 ? 20.959 -5.724 -15.075 1.00 91.75 78 ASN A C 1
ATOM 653 O O . ASN A 1 78 ? 19.979 -6.274 -14.565 1.00 91.75 78 ASN A O 1
ATOM 657 N N . GLU A 1 79 ? 21.574 -4.692 -14.496 1.00 91.44 79 GLU A N 1
ATOM 658 C CA . GLU A 1 79 ? 21.154 -4.100 -13.223 1.00 91.44 79 GLU A CA 1
ATOM 659 C C . GLU A 1 79 ? 19.667 -3.738 -13.218 1.00 91.44 79 GLU A C 1
ATOM 661 O O . GLU A 1 79 ? 18.934 -4.121 -12.303 1.00 91.44 79 GLU A O 1
ATOM 666 N N . TYR A 1 80 ? 19.213 -3.055 -14.270 1.00 91.44 80 TYR A N 1
ATOM 667 C CA . TYR A 1 80 ? 17.828 -2.624 -14.386 1.00 91.44 80 TYR A CA 1
ATOM 668 C C . TYR A 1 80 ? 16.867 -3.816 -14.344 1.00 91.44 80 TYR A C 1
ATOM 670 O O . TYR A 1 80 ? 15.830 -3.742 -13.684 1.00 91.44 80 TYR A O 1
ATOM 678 N N . TRP A 1 81 ? 17.216 -4.933 -14.989 1.00 91.94 81 TRP A N 1
ATOM 679 C CA . TRP A 1 81 ? 16.366 -6.121 -15.011 1.00 91.94 81 TRP A CA 1
ATOM 680 C C . TRP A 1 81 ? 16.174 -6.717 -13.614 1.00 91.94 81 TRP A C 1
ATOM 682 O O . TRP A 1 81 ? 15.051 -7.036 -13.218 1.00 91.94 81 TRP A O 1
ATOM 692 N N . HIS A 1 82 ? 17.259 -6.826 -12.843 1.00 90.69 82 HIS A N 1
ATOM 693 C CA . HIS A 1 82 ? 17.218 -7.351 -11.479 1.00 90.69 82 HIS A CA 1
ATOM 694 C C . HIS A 1 82 ? 16.448 -6.449 -10.513 1.00 90.69 82 HIS A C 1
ATOM 696 O O . HIS A 1 82 ? 15.715 -6.955 -9.656 1.00 90.69 82 HIS A O 1
ATOM 702 N N . LEU A 1 83 ? 16.631 -5.133 -10.639 1.00 90.94 83 LEU A N 1
ATOM 703 C CA . LEU A 1 83 ? 16.041 -4.159 -9.729 1.00 90.94 83 LEU A CA 1
ATOM 704 C C . LEU A 1 83 ? 14.584 -3.840 -10.065 1.00 90.94 83 LEU A C 1
ATOM 706 O O . LEU A 1 83 ? 13.806 -3.633 -9.140 1.00 90.94 83 LEU A O 1
ATOM 710 N N . VAL A 1 84 ? 14.206 -3.805 -11.346 1.00 91.06 84 VAL A N 1
ATOM 711 C CA . VAL A 1 84 ? 12.900 -3.292 -11.795 1.00 91.06 84 VAL A CA 1
ATOM 712 C C . VAL A 1 84 ? 12.298 -4.112 -12.936 1.00 91.06 84 VAL A C 1
ATOM 714 O O . VAL A 1 84 ? 11.137 -4.499 -12.849 1.00 91.06 84 VAL A O 1
ATOM 717 N N . GLY A 1 85 ? 13.064 -4.379 -14.000 1.00 89.44 85 GLY A N 1
ATOM 718 C CA . GLY A 1 85 ? 12.546 -4.895 -15.276 1.00 89.44 85 GLY A CA 1
ATOM 719 C C . GLY A 1 85 ? 11.735 -6.187 -15.153 1.00 89.44 85 GLY A C 1
ATOM 720 O O . GLY A 1 85 ? 10.647 -6.284 -15.707 1.00 89.44 85 GLY A O 1
ATOM 721 N N . ARG A 1 86 ? 12.187 -7.139 -14.330 1.00 89.25 86 ARG A N 1
ATOM 722 C CA . ARG A 1 86 ? 11.488 -8.423 -14.124 1.00 89.25 86 ARG A CA 1
ATOM 723 C C . ARG A 1 86 ? 10.106 -8.329 -13.464 1.00 89.25 86 ARG A C 1
ATOM 725 O O . ARG A 1 86 ? 9.424 -9.337 -13.367 1.00 89.25 86 ARG A O 1
ATOM 732 N N . PHE A 1 87 ? 9.741 -7.167 -12.926 1.00 89.81 87 PHE A N 1
ATOM 733 C CA . PHE A 1 87 ? 8.459 -6.935 -12.257 1.00 89.81 87 PHE A CA 1
ATOM 734 C C . PHE A 1 87 ? 7.469 -6.175 -13.153 1.00 89.81 87 PHE A C 1
ATOM 736 O O . PHE A 1 87 ? 6.392 -5.794 -12.704 1.00 89.81 87 PHE A O 1
ATOM 743 N N . GLN A 1 88 ? 7.833 -5.907 -14.412 1.00 89.75 88 GLN A N 1
ATOM 744 C CA . GLN A 1 88 ? 7.019 -5.099 -15.318 1.00 89.75 88 GLN A CA 1
ATOM 745 C C . GLN A 1 88 ? 5.808 -5.805 -15.910 1.00 89.75 88 GLN A C 1
ATOM 747 O O . GLN A 1 88 ? 4.949 -5.119 -16.458 1.00 89.75 88 GLN A O 1
ATOM 752 N N . ASP A 1 89 ? 5.689 -7.121 -15.747 1.00 87.50 89 ASP A N 1
ATOM 753 C CA . ASP A 1 89 ? 4.542 -7.892 -16.239 1.00 87.50 89 ASP A CA 1
ATOM 754 C C . ASP A 1 89 ? 3.205 -7.317 -15.740 1.00 87.50 89 ASP A C 1
ATOM 756 O O . ASP A 1 89 ? 2.217 -7.316 -16.472 1.00 87.50 89 ASP A O 1
ATOM 760 N N . ILE A 1 90 ? 3.199 -6.707 -14.546 1.00 88.62 90 ILE A N 1
ATOM 761 C CA . ILE A 1 90 ? 2.031 -6.015 -13.986 1.00 88.62 90 ILE A CA 1
ATOM 762 C C . ILE A 1 90 ? 1.480 -4.909 -14.896 1.00 88.62 90 ILE A C 1
ATOM 764 O O . ILE A 1 90 ? 0.279 -4.651 -14.891 1.00 88.62 90 ILE A O 1
ATOM 768 N N . LEU A 1 91 ? 2.327 -4.257 -15.699 1.00 88.44 91 LEU A N 1
ATOM 769 C CA . LEU A 1 91 ? 1.903 -3.204 -16.623 1.00 88.44 91 LEU A CA 1
ATOM 770 C C . LEU A 1 91 ? 1.027 -3.764 -17.754 1.00 88.44 91 LEU A C 1
ATOM 772 O O . LEU A 1 91 ? 0.196 -3.026 -18.281 1.00 88.44 91 LEU A O 1
ATOM 776 N N . GLY A 1 92 ? 1.164 -5.053 -18.082 1.00 87.44 92 GLY A N 1
ATOM 777 C CA . GLY A 1 92 ? 0.370 -5.741 -19.103 1.00 87.44 92 GLY A CA 1
ATOM 778 C C . GLY A 1 92 ? -1.048 -6.122 -18.666 1.00 87.44 92 GLY A C 1
ATOM 779 O O . GLY A 1 92 ? -1.857 -6.488 -19.515 1.00 87.44 92 GLY A O 1
ATOM 780 N N . PHE A 1 93 ? -1.376 -6.030 -17.374 1.00 90.81 93 PHE A N 1
ATOM 781 C CA . PHE A 1 93 ? -2.703 -6.388 -16.860 1.00 90.81 93 PHE A CA 1
ATOM 782 C C . PHE A 1 93 ? -3.777 -5.351 -17.194 1.00 90.81 93 PHE A C 1
ATOM 784 O O . PHE A 1 93 ? -3.489 -4.184 -17.477 1.00 90.81 93 PHE A O 1
ATOM 791 N N . ALA A 1 94 ? -5.047 -5.750 -17.121 1.00 92.75 94 ALA A N 1
ATOM 792 C CA . ALA A 1 94 ? -6.154 -4.825 -17.305 1.00 92.75 94 ALA A CA 1
ATOM 793 C C . ALA A 1 94 ? -6.165 -3.751 -16.205 1.00 92.75 94 ALA A C 1
ATOM 795 O O . ALA A 1 94 ? -5.681 -3.944 -15.090 1.00 92.75 94 ALA A O 1
ATOM 796 N N . ARG A 1 95 ? -6.776 -2.601 -16.499 1.00 92.94 95 ARG A N 1
ATOM 797 C CA . ARG A 1 95 ? -6.845 -1.453 -15.579 1.00 92.94 95 ARG A CA 1
ATOM 798 C C . ARG A 1 95 ? -7.348 -1.829 -14.178 1.00 92.94 95 ARG A C 1
ATOM 800 O O . ARG A 1 95 ? -6.727 -1.466 -13.182 1.00 92.94 95 ARG A O 1
ATOM 807 N N . ASN A 1 96 ? -8.446 -2.583 -14.107 1.00 91.25 96 ASN A N 1
ATOM 808 C CA . ASN A 1 96 ? -9.052 -3.006 -12.839 1.00 91.25 96 ASN A CA 1
ATOM 809 C C . ASN A 1 96 ? -8.144 -3.960 -12.055 1.00 91.25 96 ASN A C 1
ATOM 811 O O . ASN A 1 96 ? -8.079 -3.880 -10.830 1.00 91.25 96 ASN A O 1
ATOM 815 N N . GLU A 1 97 ? -7.415 -4.827 -12.757 1.00 89.69 97 GLU A N 1
ATOM 816 C CA . GLU A 1 97 ? -6.437 -5.718 -12.141 1.00 89.69 97 GLU A CA 1
ATOM 817 C C . GLU A 1 97 ? -5.295 -4.891 -11.559 1.00 89.69 97 GLU A C 1
ATOM 819 O O . GLU A 1 97 ? -5.012 -5.013 -10.372 1.00 89.69 97 GLU A O 1
ATOM 824 N N . ARG A 1 98 ? -4.712 -3.959 -12.325 1.00 91.50 98 ARG A N 1
ATOM 825 C CA . ARG A 1 98 ? -3.651 -3.070 -11.823 1.00 91.50 98 ARG A CA 1
ATOM 826 C C . ARG A 1 98 ? -4.090 -2.262 -10.600 1.00 91.50 98 ARG A C 1
ATOM 828 O O . ARG A 1 98 ? -3.306 -2.126 -9.665 1.00 91.50 98 ARG A O 1
ATOM 835 N N . MET A 1 99 ? -5.340 -1.793 -10.548 1.00 90.81 99 MET A N 1
ATOM 836 C CA . MET A 1 99 ? -5.901 -1.162 -9.343 1.00 90.81 99 MET A CA 1
ATOM 837 C C . MET A 1 99 ? -5.985 -2.129 -8.152 1.00 90.81 99 MET A C 1
ATOM 839 O O . MET A 1 99 ? -5.648 -1.753 -7.030 1.00 90.81 99 MET A O 1
ATOM 843 N N . ALA A 1 100 ? -6.418 -3.373 -8.368 1.00 87.38 100 ALA A N 1
ATOM 844 C CA . ALA A 1 100 ? -6.464 -4.385 -7.313 1.00 87.38 100 ALA A CA 1
ATOM 845 C C . ALA A 1 100 ? -5.054 -4.743 -6.808 1.00 87.38 100 ALA A C 1
ATOM 847 O O . ALA A 1 100 ? -4.824 -4.774 -5.597 1.00 87.38 100 ALA A O 1
ATOM 848 N N . PHE A 1 101 ? -4.090 -4.912 -7.717 1.00 87.75 101 PHE A N 1
ATOM 849 C CA . PHE A 1 101 ? -2.679 -5.099 -7.379 1.00 87.75 101 PHE A CA 1
ATOM 850 C C . PHE A 1 101 ? -2.133 -3.896 -6.594 1.00 87.75 101 PHE A C 1
ATOM 852 O O . PHE A 1 101 ? -1.516 -4.067 -5.544 1.00 87.75 101 PHE A O 1
ATOM 859 N N . ALA A 1 102 ? -2.429 -2.667 -7.021 1.00 89.00 102 ALA A N 1
ATOM 860 C CA . ALA A 1 102 ? -2.015 -1.458 -6.313 1.00 89.00 102 ALA A CA 1
ATOM 861 C C . ALA A 1 102 ? -2.511 -1.409 -4.857 1.00 89.00 102 ALA A C 1
ATOM 863 O O . ALA A 1 102 ? -1.841 -0.818 -4.013 1.00 89.00 102 ALA A O 1
ATOM 864 N N . ARG A 1 103 ? -3.641 -2.055 -4.538 1.00 84.00 103 ARG A N 1
ATOM 865 C CA . ARG A 1 103 ? -4.205 -2.118 -3.179 1.00 84.00 103 ARG A CA 1
ATOM 866 C C . ARG A 1 103 ? -3.612 -3.223 -2.306 1.00 84.00 103 ARG A C 1
ATOM 868 O O . ARG A 1 103 ? -3.516 -3.038 -1.095 1.00 84.00 103 ARG A O 1
ATOM 875 N N . ILE A 1 104 ? -3.274 -4.371 -2.894 1.00 78.25 104 ILE A N 1
ATOM 876 C CA . ILE A 1 104 ? -3.061 -5.625 -2.147 1.00 78.25 104 ILE A CA 1
ATOM 877 C C . ILE A 1 104 ? -1.601 -6.101 -2.191 1.00 78.25 104 ILE A C 1
ATOM 879 O O . ILE A 1 104 ? -1.155 -6.794 -1.279 1.00 78.25 104 ILE A O 1
ATOM 883 N N . GLU A 1 105 ? -0.848 -5.750 -3.232 1.00 71.12 105 GLU A N 1
ATOM 884 C CA . GLU A 1 105 ? 0.322 -6.528 -3.646 1.00 71.12 105 GLU A CA 1
ATOM 885 C C . GLU A 1 105 ? 1.694 -5.992 -3.215 1.00 71.12 105 GLU A C 1
ATOM 887 O O . GLU A 1 105 ? 1.829 -4.961 -2.549 1.00 71.12 105 GLU A O 1
ATOM 892 N N . GLY A 1 106 ? 2.724 -6.785 -3.529 1.00 69.75 106 GLY A N 1
ATOM 893 C CA . GLY A 1 106 ? 4.067 -6.682 -2.980 1.00 69.75 106 GLY A CA 1
ATOM 894 C C . GLY A 1 106 ? 4.831 -5.420 -3.380 1.00 69.75 106 GLY A C 1
ATOM 895 O O . GLY A 1 106 ? 4.705 -4.867 -4.470 1.00 69.75 106 GLY A O 1
ATOM 896 N N . PHE A 1 107 ? 5.722 -5.019 -2.478 1.00 83.75 107 PHE A N 1
ATOM 897 C CA . PHE A 1 107 ? 6.536 -3.808 -2.527 1.00 83.75 107 PHE A CA 1
ATOM 898 C C . PHE A 1 107 ? 7.189 -3.476 -3.889 1.00 83.75 107 PHE A C 1
ATOM 900 O O . PHE A 1 107 ? 7.182 -2.315 -4.289 1.00 83.75 107 PHE A O 1
ATOM 907 N N . HIS A 1 108 ? 7.726 -4.459 -4.622 1.00 88.69 108 HIS A N 1
ATOM 908 C CA . HIS A 1 108 ? 8.419 -4.235 -5.904 1.00 88.69 108 HIS A CA 1
ATOM 909 C C . HIS A 1 108 ? 7.469 -3.798 -7.032 1.00 88.69 108 HIS A C 1
ATOM 911 O O . HIS A 1 108 ? 7.804 -2.912 -7.817 1.00 88.69 108 HIS A O 1
ATOM 917 N N . ASN A 1 109 ? 6.262 -4.366 -7.069 1.00 88.62 109 ASN A N 1
ATOM 918 C CA . ASN A 1 109 ? 5.245 -4.051 -8.073 1.00 88.62 109 ASN A CA 1
ATOM 919 C C . ASN A 1 109 ? 4.752 -2.605 -7.920 1.00 88.62 109 ASN A C 1
ATOM 921 O O . ASN A 1 109 ? 4.560 -1.901 -8.908 1.00 88.62 109 ASN A O 1
ATOM 925 N N . LEU A 1 110 ? 4.641 -2.120 -6.678 1.00 91.56 110 LEU A N 1
ATOM 926 C CA . LEU A 1 110 ? 4.302 -0.721 -6.400 1.00 91.56 110 LEU A CA 1
ATOM 927 C C . LEU A 1 110 ? 5.363 0.244 -6.947 1.00 91.56 110 LEU A C 1
ATOM 929 O O . LEU A 1 110 ? 5.014 1.302 -7.463 1.00 91.56 110 LEU A O 1
ATOM 933 N N . VAL A 1 111 ? 6.649 -0.119 -6.878 1.00 92.75 111 VAL A N 1
ATOM 934 C CA . VAL A 1 111 ? 7.732 0.698 -7.454 1.00 92.75 111 VAL A CA 1
ATOM 935 C C . VAL A 1 111 ? 7.627 0.755 -8.973 1.00 92.75 111 VAL A C 1
ATOM 937 O O . VAL A 1 111 ? 7.733 1.835 -9.546 1.00 92.75 111 VAL A O 1
ATOM 940 N N . VAL A 1 112 ? 7.359 -0.378 -9.628 1.00 91.69 112 VAL A N 1
ATOM 941 C CA . VAL A 1 112 ? 7.121 -0.416 -11.079 1.00 91.69 112 VAL A CA 1
ATOM 942 C C . VAL A 1 112 ? 5.964 0.495 -11.471 1.00 91.69 112 VAL A C 1
ATOM 944 O O . VAL A 1 112 ? 6.127 1.320 -12.369 1.00 91.69 112 VAL A O 1
ATOM 947 N N . LEU A 1 113 ? 4.824 0.388 -10.785 1.00 92.31 113 LEU A N 1
ATOM 948 C CA . LEU A 1 113 ? 3.671 1.239 -11.066 1.00 92.31 113 LEU A CA 1
ATOM 949 C C . LEU A 1 113 ? 4.017 2.722 -10.857 1.00 92.31 113 LEU A C 1
ATOM 951 O O . LEU A 1 113 ? 3.717 3.534 -11.718 1.00 92.31 113 LEU A O 1
ATOM 955 N N . LEU A 1 114 ? 4.739 3.099 -9.798 1.00 92.06 114 LEU A N 1
ATOM 956 C CA . LEU A 1 114 ? 5.144 4.502 -9.600 1.00 92.06 114 LEU A CA 1
ATOM 957 C C . LEU A 1 114 ? 6.075 5.047 -10.690 1.00 92.06 114 LEU A C 1
ATOM 959 O O . LEU A 1 114 ? 6.074 6.253 -10.935 1.00 92.06 114 LEU A O 1
ATOM 963 N N . ILE A 1 115 ? 6.899 4.197 -11.308 1.00 90.50 115 ILE A N 1
ATOM 964 C CA . ILE A 1 115 ? 7.849 4.623 -12.345 1.00 90.50 115 ILE A CA 1
ATOM 965 C C . ILE A 1 115 ? 7.182 4.710 -13.722 1.00 90.50 115 ILE A C 1
ATOM 967 O O . ILE A 1 115 ? 7.530 5.603 -14.498 1.00 90.50 115 ILE A O 1
ATOM 971 N N . PHE A 1 116 ? 6.281 3.777 -14.043 1.00 88.06 116 PHE A N 1
ATOM 972 C CA . PHE A 1 116 ? 5.805 3.561 -15.415 1.00 88.06 116 PHE A CA 1
ATOM 973 C C . PHE A 1 116 ? 4.294 3.701 -15.611 1.00 88.06 116 PHE A C 1
ATOM 975 O O . PHE A 1 116 ? 3.867 3.769 -16.759 1.00 88.06 116 PHE A O 1
ATOM 982 N N . GLU A 1 117 ? 3.485 3.707 -14.551 1.00 89.31 117 GLU A N 1
ATOM 983 C CA . GLU A 1 117 ? 2.039 3.878 -14.689 1.00 89.31 117 GLU A CA 1
ATOM 984 C C . GLU A 1 117 ? 1.687 5.335 -14.978 1.00 89.31 117 GLU A C 1
ATOM 986 O O . GLU A 1 117 ? 2.253 6.276 -14.419 1.00 89.31 117 GLU A O 1
ATOM 991 N N . ASP A 1 118 ? 0.698 5.491 -15.846 1.00 85.25 118 ASP A N 1
ATOM 992 C CA . ASP A 1 118 ? 0.262 6.762 -16.382 1.00 85.25 118 ASP A CA 1
ATOM 993 C C . ASP A 1 118 ? -1.177 7.112 -15.967 1.00 85.25 118 ASP A C 1
ATOM 995 O O . ASP A 1 118 ? -1.567 8.278 -16.071 1.00 85.25 118 ASP A O 1
ATOM 999 N N . ASP A 1 119 ? -1.961 6.145 -15.489 1.00 91.31 119 ASP A N 1
ATOM 1000 C CA . ASP A 1 119 ? -3.306 6.375 -14.963 1.00 91.31 119 ASP A CA 1
ATOM 1001 C C . ASP A 1 119 ? -3.262 6.962 -13.539 1.00 91.31 119 ASP A C 1
ATOM 1003 O O . ASP A 1 119 ? -2.800 6.330 -12.583 1.00 91.31 119 ASP A O 1
ATOM 1007 N N . LEU A 1 120 ? -3.809 8.171 -13.380 1.00 92.19 120 LEU A N 1
ATOM 1008 C CA . LEU A 1 120 ? -3.858 8.883 -12.100 1.00 92.19 120 LEU A CA 1
ATOM 1009 C C . LEU A 1 120 ? -4.639 8.131 -11.012 1.00 92.19 120 LEU A C 1
ATOM 1011 O O . LEU A 1 120 ? -4.299 8.247 -9.835 1.00 92.19 120 LEU A O 1
ATOM 1015 N N . GLN A 1 121 ? -5.669 7.358 -11.371 1.00 93.88 121 GLN A N 1
ATOM 1016 C CA . GLN A 1 121 ? -6.430 6.572 -10.399 1.00 93.88 121 GLN A CA 1
ATOM 1017 C C . GLN A 1 121 ? -5.594 5.407 -9.870 1.00 93.88 121 GLN A C 1
ATOM 1019 O O . GLN A 1 121 ? -5.567 5.188 -8.662 1.00 93.88 121 GLN A O 1
ATOM 1024 N N . ILE A 1 122 ? -4.851 4.713 -10.738 1.00 93.81 122 ILE A N 1
ATOM 1025 C CA . ILE A 1 122 ? -3.944 3.640 -10.306 1.00 93.81 122 ILE A CA 1
ATOM 1026 C C . ILE A 1 122 ? -2.833 4.224 -9.431 1.00 93.81 122 ILE A C 1
ATOM 1028 O O . ILE A 1 122 ? -2.579 3.709 -8.343 1.00 93.81 122 ILE A O 1
ATOM 1032 N N . LEU A 1 123 ? -2.224 5.342 -9.839 1.00 93.56 123 LEU A N 1
ATOM 1033 C CA . LEU A 1 123 ? -1.208 6.022 -9.031 1.00 93.56 123 LEU A CA 1
ATOM 1034 C C . LEU A 1 123 ? -1.745 6.420 -7.650 1.00 93.56 123 LEU A C 1
ATOM 1036 O O . LEU A 1 123 ? -1.060 6.221 -6.648 1.00 93.56 123 LEU A O 1
ATOM 1040 N N . ARG A 1 124 ? -2.983 6.919 -7.565 1.00 94.50 124 ARG A N 1
ATOM 1041 C CA . ARG A 1 124 ? -3.628 7.236 -6.284 1.00 94.50 124 ARG A CA 1
ATOM 1042 C C . ARG A 1 124 ? -3.759 6.009 -5.383 1.00 94.50 124 ARG A C 1
ATOM 1044 O O . ARG A 1 124 ? -3.488 6.116 -4.188 1.00 94.50 124 ARG A O 1
ATOM 1051 N N . GLU A 1 125 ? -4.144 4.858 -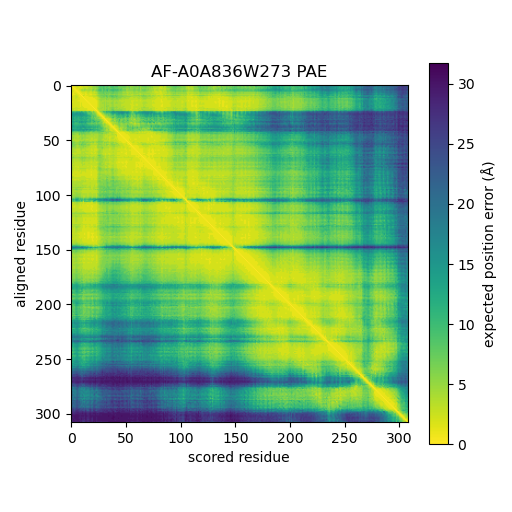5.927 1.00 93.38 125 GLU A N 1
ATOM 1052 C CA . GLU A 1 125 ? -4.218 3.598 -5.173 1.00 93.38 125 GLU A CA 1
ATOM 1053 C C . GLU A 1 125 ? -2.833 3.155 -4.682 1.00 93.38 125 GLU A C 1
ATOM 1055 O O . GLU A 1 125 ? -2.668 2.833 -3.504 1.00 93.38 125 GLU A O 1
ATOM 1060 N N . VAL A 1 126 ? -1.810 3.234 -5.540 1.00 94.12 126 VAL A N 1
ATOM 1061 C CA . VAL A 1 126 ? -0.429 2.884 -5.171 1.00 94.12 126 VAL A CA 1
ATOM 1062 C C . VAL A 1 126 ? 0.083 3.772 -4.039 1.00 94.12 126 VAL A C 1
ATOM 1064 O O . VAL A 1 126 ? 0.642 3.275 -3.063 1.00 94.12 126 VAL A O 1
ATOM 1067 N N . LEU A 1 127 ? -0.131 5.086 -4.129 1.00 93.81 127 LEU A N 1
ATOM 1068 C CA . LEU A 1 127 ? 0.304 6.038 -3.104 1.00 93.81 127 LEU A CA 1
ATOM 1069 C C . LEU A 1 127 ? -0.438 5.820 -1.775 1.00 93.81 127 LEU A C 1
ATOM 1071 O O . LEU A 1 127 ? 0.150 5.991 -0.702 1.00 93.81 127 LEU A O 1
ATOM 1075 N N . ASN A 1 128 ? -1.713 5.420 -1.831 1.00 90.50 128 ASN A N 1
ATOM 1076 C CA . ASN A 1 128 ? -2.510 5.096 -0.649 1.00 90.50 128 ASN A CA 1
ATOM 1077 C C . ASN A 1 128 ? -2.127 3.764 -0.001 1.00 90.50 128 ASN A C 1
ATOM 1079 O O . ASN A 1 128 ? -2.347 3.602 1.204 1.00 90.50 128 ASN A O 1
ATOM 1083 N N . ASN A 1 129 ? -1.495 2.850 -0.741 1.00 90.56 129 ASN A N 1
ATOM 1084 C CA . ASN A 1 129 ? -1.110 1.541 -0.230 1.00 90.56 129 ASN A CA 1
ATOM 1085 C C . ASN A 1 129 ? -0.326 1.662 1.103 1.00 90.56 129 ASN A C 1
ATOM 1087 O O . ASN A 1 129 ? 0.608 2.472 1.205 1.00 90.56 129 ASN A O 1
ATOM 1091 N N . PRO A 1 130 ? -0.679 0.891 2.153 1.00 85.06 130 PRO A N 1
ATOM 1092 C CA . PRO A 1 130 ? 0.015 0.910 3.445 1.00 85.06 130 PRO A CA 1
ATOM 1093 C C . PRO A 1 130 ? 1.524 0.629 3.371 1.00 85.06 130 PRO A C 1
ATOM 1095 O O . PRO A 1 130 ? 2.275 1.112 4.217 1.00 85.06 130 PRO A O 1
ATOM 1098 N N . ALA A 1 131 ? 1.971 -0.112 2.355 1.00 87.88 131 ALA A N 1
ATOM 1099 C CA . ALA A 1 131 ? 3.373 -0.401 2.075 1.00 87.88 131 ALA A CA 1
ATOM 1100 C C . ALA A 1 131 ? 4.195 0.855 1.735 1.00 87.88 131 ALA A C 1
ATOM 1102 O O . ALA A 1 131 ? 5.395 0.909 2.019 1.00 87.88 131 ALA A O 1
ATOM 1103 N N . ILE A 1 132 ? 3.560 1.878 1.155 1.00 91.38 132 ILE A N 1
ATOM 1104 C CA . ILE A 1 132 ? 4.205 3.152 0.845 1.00 91.38 132 ILE A CA 1
ATOM 1105 C C . ILE A 1 132 ? 4.226 4.023 2.102 1.00 91.38 132 ILE A C 1
ATOM 1107 O O . ILE A 1 132 ? 3.206 4.536 2.582 1.00 91.38 132 ILE A O 1
ATOM 1111 N N . SER A 1 133 ? 5.431 4.183 2.646 1.00 90.56 133 SER A N 1
ATOM 1112 C CA . SER A 1 133 ? 5.673 4.975 3.849 1.00 90.56 133 SER A CA 1
ATOM 1113 C C . SER A 1 133 ? 5.637 6.481 3.576 1.00 90.56 133 SER A C 1
ATOM 1115 O O . SER A 1 133 ? 5.864 6.949 2.460 1.00 90.56 133 SER A O 1
ATOM 1117 N N . LEU A 1 134 ? 5.457 7.275 4.636 1.00 92.94 134 LEU A N 1
ATOM 1118 C CA . LEU A 1 134 ? 5.516 8.736 4.543 1.00 92.94 134 LEU A CA 1
ATOM 1119 C C . LEU A 1 134 ? 6.864 9.235 3.989 1.00 92.94 134 LEU A C 1
ATOM 1121 O O . LEU A 1 134 ? 6.896 10.187 3.216 1.00 92.94 134 LEU A O 1
ATOM 1125 N N . LYS A 1 135 ? 7.974 8.572 4.347 1.00 94.12 135 LYS A N 1
ATOM 1126 C CA . LYS A 1 135 ? 9.315 8.911 3.843 1.00 94.12 135 LYS A CA 1
ATOM 1127 C C . LYS A 1 135 ? 9.436 8.663 2.337 1.00 94.12 135 LYS A C 1
ATOM 1129 O O . LYS A 1 135 ? 10.027 9.483 1.640 1.00 94.12 135 LYS A O 1
ATOM 1134 N N . MET A 1 136 ? 8.838 7.579 1.839 1.00 95.12 136 MET A N 1
ATOM 1135 C CA . MET A 1 136 ? 8.793 7.275 0.404 1.00 95.12 136 MET A CA 1
ATOM 1136 C C . MET A 1 136 ? 7.990 8.325 -0.357 1.00 95.12 136 MET A C 1
ATOM 1138 O O . MET A 1 136 ? 8.470 8.820 -1.366 1.00 95.12 136 MET A O 1
ATOM 1142 N N . LEU A 1 137 ? 6.832 8.747 0.166 1.00 95.00 137 LEU A N 1
ATOM 1143 C CA . LEU A 1 137 ? 6.052 9.832 -0.443 1.00 95.00 137 LEU A CA 1
ATOM 1144 C C . LEU A 1 137 ? 6.829 11.150 -0.498 1.00 95.00 137 LEU A C 1
ATOM 1146 O O . LEU A 1 137 ? 6.786 11.841 -1.509 1.00 95.00 137 LEU A O 1
ATOM 1150 N N . VAL A 1 138 ? 7.560 11.505 0.564 1.00 94.94 138 VAL A N 1
ATOM 1151 C CA . VAL A 1 138 ? 8.411 12.710 0.565 1.00 94.94 138 VAL A CA 1
ATOM 1152 C C . VAL A 1 138 ? 9.472 12.622 -0.528 1.00 94.94 138 VAL A C 1
ATOM 1154 O O . VAL A 1 138 ? 9.670 13.584 -1.269 1.00 94.94 138 VAL A O 1
ATOM 1157 N N . HIS A 1 139 ? 10.124 11.467 -0.656 1.00 94.88 139 HIS A N 1
ATOM 1158 C CA . HIS A 1 139 ? 11.104 11.239 -1.709 1.00 94.88 139 HIS A CA 1
ATOM 1159 C C . HIS A 1 139 ? 10.472 11.312 -3.107 1.00 94.88 139 HIS A C 1
ATOM 1161 O O . HIS A 1 139 ? 11.010 11.991 -3.976 1.00 94.88 139 HIS A O 1
ATOM 1167 N N . PHE A 1 140 ? 9.304 10.698 -3.301 1.00 94.31 140 PHE A N 1
ATOM 1168 C CA . PHE A 1 140 ? 8.559 10.728 -4.558 1.00 94.31 140 PHE A CA 1
ATOM 1169 C C . PHE A 1 140 ? 8.182 12.148 -4.986 1.00 94.31 140 PHE A C 1
ATOM 1171 O O . PHE A 1 140 ? 8.459 12.545 -6.112 1.00 94.31 140 PHE A O 1
ATOM 1178 N N . ILE A 1 141 ? 7.619 12.945 -4.072 1.00 92.94 141 ILE A N 1
ATOM 1179 C CA . ILE A 1 141 ? 7.268 14.347 -4.341 1.00 92.94 141 ILE A CA 1
ATOM 1180 C C . ILE A 1 141 ? 8.514 15.160 -4.686 1.00 92.94 141 ILE A C 1
ATOM 1182 O O . ILE A 1 141 ? 8.474 15.989 -5.592 1.00 92.94 141 ILE A O 1
ATOM 1186 N N . ARG A 1 142 ? 9.634 14.927 -3.991 1.00 92.94 142 ARG A N 1
ATOM 1187 C CA . ARG A 1 142 ? 10.903 15.578 -4.328 1.00 92.94 142 ARG A CA 1
ATOM 1188 C C . ARG A 1 142 ? 11.320 15.245 -5.764 1.00 92.94 142 ARG A C 1
ATOM 1190 O O . ARG A 1 142 ? 11.638 16.156 -6.516 1.00 92.94 142 ARG A O 1
ATOM 1197 N N . LEU A 1 143 ? 11.270 13.971 -6.147 1.00 91.56 143 LEU A N 1
ATOM 1198 C CA . LEU A 1 143 ? 11.623 13.537 -7.498 1.00 91.56 143 LEU A CA 1
ATOM 1199 C C . LEU A 1 143 ? 10.678 14.102 -8.571 1.00 91.56 143 LEU A C 1
ATOM 1201 O O . LEU A 1 143 ? 11.149 14.498 -9.633 1.00 91.56 143 LEU A O 1
ATOM 1205 N N . LEU A 1 144 ? 9.372 14.191 -8.295 1.00 90.25 144 LEU A N 1
ATOM 1206 C CA . LEU A 1 144 ? 8.404 14.848 -9.183 1.00 90.25 144 LEU A CA 1
ATOM 1207 C C . LEU A 1 144 ? 8.743 16.328 -9.394 1.00 90.25 144 LEU A C 1
ATOM 1209 O O . LEU A 1 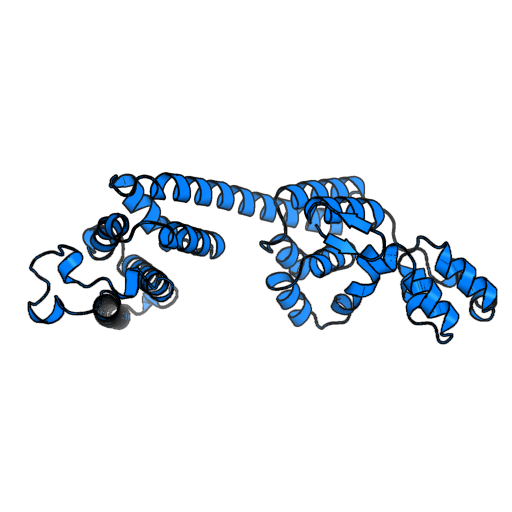144 ? 8.787 16.783 -10.530 1.00 90.25 144 LEU A O 1
ATOM 1213 N N . ARG A 1 145 ? 9.070 17.060 -8.322 1.00 88.62 145 ARG A N 1
ATOM 1214 C CA . ARG A 1 145 ? 9.501 18.467 -8.422 1.00 88.62 145 ARG A CA 1
ATOM 1215 C C . ARG A 1 145 ? 10.775 18.628 -9.247 1.00 88.62 145 ARG A C 1
ATOM 1217 O O . ARG A 1 145 ? 10.906 19.581 -10.002 1.00 88.62 145 ARG A O 1
ATOM 1224 N N . GLU A 1 146 ? 11.719 17.704 -9.094 1.00 87.81 146 GLU A N 1
ATOM 1225 C CA . GLU A 1 146 ? 12.982 17.716 -9.834 1.00 87.81 146 GLU A CA 1
ATOM 1226 C C . GLU A 1 146 ? 12.825 17.328 -11.316 1.00 87.81 146 GLU A C 1
ATOM 1228 O O . GLU A 1 146 ? 13.677 17.686 -12.130 1.00 87.81 146 GLU A O 1
ATOM 1233 N N . ARG A 1 147 ? 11.771 16.582 -11.674 1.00 82.50 147 ARG A N 1
ATOM 1234 C CA . ARG A 1 147 ? 11.453 16.194 -13.057 1.00 82.50 147 ARG A CA 1
ATOM 1235 C C . ARG A 1 147 ? 10.963 17.370 -13.905 1.00 82.50 147 ARG A C 1
ATOM 1237 O O . ARG A 1 147 ? 11.233 17.386 -15.103 1.00 82.50 147 ARG A O 1
ATOM 1244 N N . GLY A 1 148 ? 10.324 18.360 -13.288 1.00 71.06 148 GLY A N 1
ATOM 1245 C CA . GLY A 1 148 ? 9.790 19.553 -13.947 1.00 71.06 148 GLY A CA 1
ATOM 1246 C C . GLY A 1 148 ? 8.270 19.677 -13.802 1.00 71.06 148 GLY A C 1
ATOM 1247 O O . GLY A 1 148 ? 7.612 18.805 -13.245 1.00 71.06 148 GLY A O 1
ATOM 1248 N N . ASN A 1 149 ? 7.709 20.777 -14.311 1.00 70.75 149 ASN A N 1
ATOM 1249 C CA . ASN A 1 149 ? 6.292 21.131 -14.146 1.00 70.75 149 ASN A CA 1
ATOM 1250 C C . ASN A 1 149 ? 5.469 20.764 -15.392 1.00 70.75 149 ASN A C 1
ATOM 1252 O O . ASN A 1 149 ? 4.914 21.623 -16.075 1.00 70.75 149 ASN A O 1
ATOM 1256 N N . GLY A 1 150 ? 5.432 19.479 -15.746 1.00 80.19 150 GLY A N 1
ATOM 1257 C CA . GLY A 1 150 ? 4.440 19.002 -16.709 1.00 80.19 150 GLY A CA 1
ATOM 1258 C C . GLY A 1 150 ? 3.046 19.011 -16.075 1.00 80.19 150 GLY A C 1
ATOM 1259 O O . GLY A 1 150 ? 2.909 18.637 -14.914 1.00 80.19 150 GLY A O 1
ATOM 1260 N N . ARG A 1 151 ? 1.988 19.339 -16.833 1.00 84.25 151 ARG A N 1
ATOM 1261 C CA . ARG A 1 151 ? 0.595 19.348 -16.323 1.00 84.25 151 ARG A CA 1
ATOM 1262 C C . ARG A 1 151 ? 0.199 18.042 -15.617 1.00 84.25 151 ARG A C 1
ATOM 1264 O O . ARG A 1 151 ? -0.538 18.049 -14.640 1.00 84.25 151 ARG A O 1
ATOM 1271 N N . LYS A 1 152 ? 0.695 16.905 -16.110 1.00 84.81 152 LYS A N 1
ATOM 1272 C CA . LYS A 1 152 ? 0.468 15.596 -15.487 1.00 84.81 152 LYS A CA 1
ATOM 1273 C C . LYS A 1 152 ? 1.243 15.427 -14.178 1.00 84.81 152 LYS A C 1
ATOM 1275 O O . LYS A 1 152 ? 0.727 14.843 -13.233 1.00 84.81 152 LYS A O 1
ATOM 1280 N N . ASP A 1 153 ? 2.459 15.952 -14.105 1.00 87.06 153 ASP A N 1
ATOM 1281 C CA . ASP A 1 153 ? 3.304 15.872 -12.910 1.00 87.06 153 ASP A CA 1
ATOM 1282 C C . ASP A 1 153 ? 2.733 16.725 -11.783 1.00 87.06 153 ASP A C 1
ATOM 1284 O O . ASP A 1 153 ? 2.762 16.308 -10.628 1.00 87.06 153 ASP A O 1
ATOM 1288 N N . GLU A 1 154 ? 2.137 17.867 -12.129 1.00 89.25 154 GLU A N 1
ATOM 1289 C CA . GLU A 1 154 ? 1.354 18.698 -11.214 1.00 89.25 154 GLU A CA 1
ATOM 1290 C C . GLU A 1 154 ? 0.175 17.914 -10.629 1.00 89.25 154 GLU A C 1
ATOM 1292 O O . GLU A 1 154 ? 0.048 17.828 -9.408 1.00 89.25 154 GLU A O 1
ATOM 1297 N N . GLN A 1 155 ? -0.608 17.229 -11.469 1.00 91.62 155 GLN A N 1
ATOM 1298 C CA . GLN A 1 155 ? -1.711 16.376 -11.009 1.00 91.62 155 GLN A CA 1
ATOM 1299 C C . GLN A 1 155 ? -1.228 15.238 -10.097 1.00 91.62 155 GLN A C 1
ATOM 1301 O O . GLN A 1 155 ? -1.832 14.965 -9.059 1.00 91.62 155 GLN A O 1
ATOM 1306 N N . ILE A 1 156 ? -0.119 14.574 -10.441 1.00 92.12 156 ILE A N 1
ATOM 1307 C CA . ILE A 1 156 ? 0.454 13.515 -9.595 1.00 92.12 156 ILE A CA 1
ATOM 1308 C C . ILE A 1 156 ? 0.964 14.106 -8.268 1.00 92.12 156 ILE A C 1
ATOM 1310 O O . ILE A 1 156 ? 0.781 13.490 -7.217 1.00 92.12 156 ILE A O 1
ATOM 1314 N N . MET A 1 157 ? 1.572 15.297 -8.280 1.00 92.19 157 MET A N 1
ATOM 1315 C CA . MET A 1 157 ? 2.024 15.993 -7.069 1.00 92.19 157 MET A CA 1
ATOM 1316 C C . MET A 1 157 ? 0.872 16.386 -6.147 1.00 92.19 157 MET A C 1
ATOM 1318 O O . MET A 1 157 ? 1.015 16.255 -4.927 1.00 92.19 157 MET A O 1
ATOM 1322 N N . GLU A 1 158 ? -0.251 16.848 -6.694 1.00 93.25 158 GLU A N 1
ATOM 1323 C CA . GLU A 1 158 ? -1.467 17.138 -5.930 1.00 93.25 158 GLU A CA 1
ATOM 1324 C C . GLU A 1 158 ? -1.977 15.875 -5.233 1.00 93.25 158 GLU A C 1
ATOM 1326 O O . GLU A 1 158 ? -2.123 15.867 -4.008 1.00 93.25 158 GLU A O 1
ATOM 1331 N N . ILE A 1 159 ? -2.124 14.775 -5.982 1.00 95.12 159 ILE A N 1
ATOM 1332 C CA . ILE A 1 159 ? -2.540 13.474 -5.437 1.00 95.12 159 ILE A CA 1
ATOM 1333 C C . ILE A 1 159 ? -1.574 13.016 -4.339 1.00 95.12 159 ILE A C 1
ATOM 1335 O O . ILE A 1 159 ? -1.995 12.644 -3.243 1.00 95.12 159 ILE A O 1
ATOM 1339 N N . ALA A 1 160 ? -0.265 13.060 -4.595 1.00 94.31 160 ALA A N 1
ATOM 1340 C CA . ALA A 1 160 ? 0.739 12.641 -3.624 1.00 94.31 160 ALA A CA 1
ATOM 1341 C C . ALA A 1 160 ? 0.716 13.505 -2.353 1.00 94.31 160 ALA A C 1
ATOM 1343 O O . ALA A 1 160 ? 0.906 12.984 -1.251 1.00 94.31 160 ALA A O 1
ATOM 1344 N N . SER A 1 161 ? 0.461 14.809 -2.485 1.00 93.69 161 SER A N 1
ATOM 1345 C CA . SER A 1 161 ? 0.371 15.735 -1.351 1.00 93.69 161 SER A CA 1
ATOM 1346 C C . SER A 1 161 ? -0.891 15.501 -0.522 1.00 93.69 161 SER A C 1
ATOM 1348 O O . SER A 1 161 ? -0.821 15.490 0.709 1.00 93.69 161 SER A O 1
ATOM 1350 N N . GLU A 1 162 ? -2.026 15.246 -1.175 1.00 95.06 162 GLU A N 1
ATOM 1351 C CA . GLU A 1 162 ? -3.278 14.878 -0.514 1.00 95.06 162 GLU A CA 1
ATOM 1352 C C . GLU A 1 162 ? -3.109 13.580 0.287 1.00 95.06 162 GLU A C 1
ATOM 1354 O O . GLU A 1 162 ? -3.357 13.552 1.497 1.00 95.06 162 GLU A O 1
ATOM 1359 N N . VAL A 1 163 ? -2.594 12.526 -0.356 1.00 94.00 163 VAL A N 1
ATOM 1360 C CA . VAL A 1 163 ? -2.334 11.225 0.279 1.00 94.00 163 VAL A CA 1
ATOM 1361 C C . VAL A 1 163 ? -1.340 11.366 1.434 1.00 94.00 163 VAL A C 1
ATOM 1363 O O . VAL A 1 163 ? -1.515 10.767 2.499 1.00 94.00 163 VAL A O 1
ATOM 1366 N N . MET A 1 164 ? -0.310 12.202 1.280 1.00 93.25 164 MET A N 1
ATOM 1367 C CA . MET A 1 164 ? 0.619 12.514 2.366 1.00 93.25 164 MET A CA 1
ATOM 1368 C C . MET A 1 164 ? -0.097 13.156 3.561 1.00 93.25 164 MET A C 1
ATOM 1370 O O . MET A 1 164 ? 0.160 12.771 4.706 1.00 93.25 164 MET A O 1
ATOM 1374 N N . GLY A 1 165 ? -0.993 14.113 3.312 1.00 93.19 165 GLY A N 1
ATOM 1375 C CA . GLY A 1 165 ? -1.823 14.736 4.340 1.00 93.19 165 GLY A CA 1
ATOM 1376 C C . GLY A 1 165 ? -2.697 13.715 5.071 1.00 93.19 165 GLY A C 1
ATOM 1377 O O . GLY A 1 165 ? -2.716 13.694 6.304 1.00 93.19 165 GLY A O 1
ATOM 1378 N N . GLN A 1 166 ? -3.346 12.817 4.328 1.00 91.81 166 GLN A N 1
ATOM 1379 C CA . GLN A 1 166 ? -4.163 11.734 4.884 1.00 91.81 166 GLN A CA 1
ATOM 1380 C C . GLN A 1 166 ? -3.330 10.787 5.762 1.00 91.81 166 GLN A C 1
ATOM 1382 O O . GLN A 1 166 ? -3.682 10.558 6.920 1.00 91.81 166 GLN A O 1
ATOM 1387 N N . LYS A 1 167 ? -2.171 10.311 5.284 1.00 91.12 167 LYS A N 1
ATOM 1388 C CA . LYS A 1 167 ? -1.280 9.442 6.075 1.00 91.12 167 LYS A CA 1
ATOM 1389 C C . LYS A 1 167 ? -0.743 10.134 7.331 1.00 91.12 167 LYS A C 1
ATOM 1391 O O . LYS A 1 167 ? -0.625 9.497 8.375 1.00 91.12 167 LYS A O 1
ATOM 1396 N N . ARG A 1 168 ? -0.441 11.439 7.281 1.00 91.94 168 ARG A N 1
ATOM 1397 C CA . ARG A 1 168 ? -0.042 12.202 8.481 1.00 91.94 168 ARG A CA 1
ATOM 1398 C C . ARG A 1 168 ? -1.158 12.234 9.523 1.00 91.94 168 ARG A C 1
ATOM 1400 O O . ARG A 1 168 ? -0.880 11.970 10.691 1.00 91.94 168 ARG A O 1
ATOM 1407 N N . LYS A 1 169 ? -2.401 12.505 9.108 1.00 91.50 169 LYS A N 1
ATOM 1408 C CA . LYS A 1 169 ? -3.571 12.470 10.003 1.00 91.50 169 LYS A CA 1
ATOM 1409 C C . LYS A 1 169 ? -3.739 11.085 10.635 1.00 91.50 169 LYS A C 1
ATOM 1411 O O . LYS A 1 169 ? -3.806 10.997 11.858 1.00 91.50 169 LYS A O 1
ATOM 1416 N N . GLN A 1 170 ? -3.663 10.021 9.833 1.00 90.06 170 GLN A N 1
ATOM 1417 C CA . GLN A 1 170 ? -3.730 8.636 10.318 1.00 90.06 170 GLN A CA 1
ATOM 1418 C C . GLN A 1 170 ? -2.653 8.334 11.367 1.00 90.06 170 GLN A C 1
ATOM 1420 O O . GLN A 1 170 ? -2.949 7.753 12.405 1.00 90.06 170 GLN A O 1
ATOM 1425 N N . ILE A 1 171 ? -1.403 8.756 11.144 1.00 89.25 171 ILE A N 1
ATOM 1426 C CA . ILE A 1 171 ? -0.311 8.556 12.113 1.00 89.25 171 ILE A CA 1
ATOM 1427 C C . ILE A 1 171 ? -0.616 9.255 13.443 1.00 89.25 171 ILE A C 1
ATOM 1429 O O . ILE A 1 171 ? -0.381 8.680 14.508 1.00 89.25 171 ILE A O 1
ATOM 1433 N N . VAL A 1 172 ? -1.144 10.481 13.402 1.00 91.75 172 VAL A N 1
ATOM 1434 C CA . VAL A 1 172 ? -1.529 11.221 14.612 1.00 91.75 172 VAL A CA 1
ATOM 1435 C C . VAL A 1 172 ? -2.654 10.497 15.350 1.00 91.75 172 VAL A C 1
ATOM 1437 O O . VAL A 1 172 ? -2.524 10.268 16.552 1.00 91.75 172 VAL A O 1
ATOM 1440 N N . GLN A 1 173 ? -3.701 10.070 14.640 1.00 92.56 173 GLN A N 1
ATOM 1441 C CA . GLN A 1 173 ? -4.816 9.308 15.215 1.00 92.56 173 GLN A CA 1
ATOM 1442 C C . GLN A 1 173 ? -4.319 8.004 15.854 1.00 92.56 173 GLN A C 1
ATOM 1444 O O . GLN A 1 173 ? -4.570 7.749 17.028 1.00 92.56 173 GLN A O 1
ATOM 1449 N N . ILE A 1 174 ? -3.513 7.214 15.138 1.00 90.75 174 ILE A N 1
ATOM 1450 C CA . ILE A 1 174 ? -2.936 5.956 15.643 1.00 90.75 174 ILE A CA 1
ATOM 1451 C C . ILE A 1 174 ? -2.041 6.200 16.867 1.00 90.75 174 ILE A C 1
ATOM 14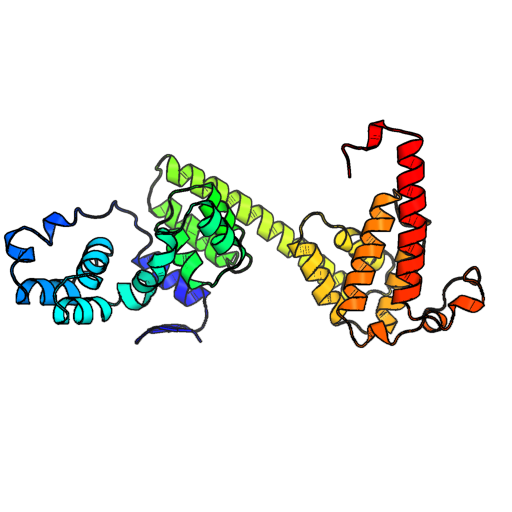53 O O . ILE A 1 174 ? -2.021 5.394 17.799 1.00 90.75 174 ILE A O 1
ATOM 1457 N N . SER A 1 175 ? -1.303 7.309 16.908 1.00 90.75 175 SER A N 1
ATOM 1458 C CA . SER A 1 175 ? -0.509 7.698 18.079 1.00 90.75 175 SER A CA 1
ATOM 1459 C C . SER A 1 175 ? -1.395 8.026 19.285 1.00 90.75 175 SER A C 1
ATOM 1461 O O . SER A 1 175 ? -1.114 7.571 20.396 1.00 90.75 175 SER A O 1
ATOM 1463 N N . GLN A 1 176 ? -2.496 8.754 19.075 1.00 92.31 176 GLN A N 1
ATOM 1464 C CA . GLN A 1 176 ? -3.485 9.040 20.119 1.00 92.31 176 GLN A CA 1
ATOM 1465 C C . GLN A 1 176 ? -4.135 7.755 20.643 1.00 92.31 176 GLN A C 1
ATOM 1467 O O . GLN A 1 176 ? -4.177 7.553 21.855 1.00 92.31 176 GLN A O 1
ATOM 1472 N N . ILE A 1 177 ? -4.540 6.850 19.747 1.00 92.50 177 ILE A N 1
ATOM 1473 C CA . ILE A 1 177 ? -5.083 5.528 20.090 1.00 92.50 177 ILE A CA 1
ATOM 1474 C C . ILE A 1 177 ? -4.084 4.744 20.943 1.00 92.50 177 ILE A C 1
ATOM 1476 O O . ILE A 1 177 ? -4.445 4.244 22.004 1.00 92.50 177 ILE A O 1
ATOM 1480 N N . ASN A 1 178 ? -2.816 4.665 20.527 1.00 91.19 178 ASN A N 1
ATOM 1481 C CA . ASN A 1 178 ? -1.781 3.965 21.292 1.00 91.19 178 ASN A CA 1
ATOM 1482 C C . ASN A 1 178 ? -1.590 4.555 22.696 1.00 91.19 178 ASN A C 1
ATOM 1484 O O . ASN A 1 178 ? -1.354 3.812 23.645 1.00 91.19 178 ASN A O 1
ATOM 1488 N N . ARG A 1 179 ? -1.663 5.883 22.849 1.00 91.25 179 ARG A N 1
ATOM 1489 C CA . ARG A 1 179 ? -1.577 6.531 24.168 1.00 91.25 179 ARG A CA 1
ATOM 1490 C C . ARG A 1 179 ? -2.797 6.206 25.026 1.00 91.25 179 ARG A C 1
ATOM 1492 O O . ARG A 1 179 ? -2.620 5.832 26.181 1.00 91.25 179 ARG A O 1
ATOM 1499 N N . ALA A 1 180 ? -3.996 6.289 24.454 1.00 91.00 180 ALA A N 1
ATOM 1500 C CA . ALA A 1 180 ? -5.242 5.970 25.145 1.00 91.00 180 ALA A CA 1
ATOM 1501 C C . ALA A 1 180 ? -5.286 4.497 25.592 1.00 91.00 180 ALA A C 1
ATOM 1503 O O . ALA A 1 180 ? -5.632 4.209 26.736 1.00 91.00 180 ALA A O 1
ATOM 1504 N N . ALA A 1 181 ? -4.846 3.572 24.735 1.00 89.81 181 ALA A N 1
ATOM 1505 C CA . ALA A 1 181 ? -4.821 2.138 25.021 1.00 89.81 181 ALA A CA 1
ATOM 1506 C C . ALA A 1 181 ? -3.887 1.755 26.185 1.00 89.81 181 ALA A C 1
ATOM 1508 O O . ALA A 1 181 ? -4.165 0.805 26.908 1.00 89.81 181 ALA A O 1
ATOM 1509 N N . LYS A 1 182 ? -2.822 2.525 26.444 1.00 88.06 182 LYS A N 1
ATOM 1510 C CA . LYS A 1 182 ? -1.943 2.283 27.605 1.00 88.06 182 LYS A CA 1
ATOM 1511 C C . LYS A 1 182 ? -2.614 2.577 28.950 1.00 88.06 182 LYS A C 1
ATOM 1513 O O . LYS A 1 182 ? -2.127 2.114 29.978 1.00 88.06 182 LYS A O 1
ATOM 1518 N N . GLN A 1 183 ? -3.687 3.368 28.957 1.00 88.25 183 GLN A N 1
ATOM 1519 C CA . GLN A 1 183 ? -4.377 3.845 30.157 1.00 88.25 183 GLN A CA 1
ATOM 1520 C C . GLN A 1 183 ? -5.901 3.728 29.988 1.00 88.25 183 GLN A C 1
ATOM 1522 O O . GLN A 1 183 ? -6.640 4.706 30.119 1.00 88.25 183 GLN A O 1
ATOM 1527 N N . LEU A 1 184 ? -6.387 2.512 29.709 1.00 86.06 184 LEU A N 1
ATOM 1528 C CA . LEU A 1 184 ? -7.823 2.195 29.573 1.00 86.06 184 LEU A CA 1
ATOM 1529 C C . LEU A 1 184 ? -8.626 2.337 30.882 1.00 86.06 184 LEU A C 1
ATOM 1531 O O . LEU A 1 184 ? -9.829 2.109 30.916 1.00 86.06 184 LEU A O 1
ATOM 1535 N N . ASN A 1 185 ? -7.980 2.718 31.981 1.00 84.00 185 ASN A N 1
ATOM 1536 C CA . ASN A 1 185 ? -8.630 3.041 33.245 1.00 84.00 185 ASN A CA 1
ATOM 1537 C C . ASN A 1 185 ? -9.176 4.482 33.307 1.00 84.00 185 ASN A C 1
ATOM 1539 O O . ASN A 1 185 ? -9.866 4.825 34.267 1.00 84.00 185 ASN A O 1
ATOM 1543 N N . LEU A 1 186 ? -8.862 5.335 32.334 1.00 88.00 186 LEU A N 1
ATOM 1544 C CA . LEU A 1 186 ? -9.379 6.701 32.274 1.00 88.00 186 LEU A CA 1
ATOM 1545 C C . LEU A 1 186 ? -10.570 6.765 31.314 1.00 88.00 186 LEU A C 1
ATOM 1547 O O . LEU A 1 186 ? -10.448 6.379 30.152 1.00 88.00 186 LEU A O 1
ATOM 1551 N N . ASP A 1 187 ? -11.702 7.309 31.765 1.00 87.75 187 ASP A N 1
ATOM 1552 C CA . ASP A 1 187 ? -12.934 7.358 30.960 1.00 87.75 187 ASP A CA 1
ATOM 1553 C C . ASP A 1 187 ? -12.752 8.132 29.651 1.00 87.75 187 ASP A C 1
ATOM 1555 O O . ASP A 1 187 ? -13.296 7.754 28.615 1.00 87.75 187 ASP A O 1
ATOM 1559 N N . GLN A 1 188 ? -11.927 9.181 29.659 1.00 90.19 188 GLN A N 1
ATOM 1560 C CA . GLN A 1 188 ? -11.601 9.933 28.447 1.00 90.19 188 GLN A CA 1
ATOM 1561 C C . GLN A 1 188 ? -10.877 9.067 27.402 1.00 90.19 188 GLN A C 1
ATOM 1563 O O . GLN A 1 188 ? -11.122 9.197 26.199 1.00 90.19 188 GLN A O 1
ATOM 1568 N N . ASN A 1 189 ? -10.019 8.147 27.847 1.00 91.81 189 ASN A N 1
ATOM 1569 C CA . ASN A 1 189 ? -9.310 7.232 26.959 1.00 91.81 189 ASN A CA 1
ATOM 1570 C C . ASN A 1 189 ? -10.257 6.168 26.405 1.00 91.81 189 ASN A C 1
ATOM 1572 O O . ASN A 1 189 ? -10.194 5.871 25.216 1.00 91.81 189 ASN A O 1
ATOM 1576 N N . LEU A 1 190 ? -11.182 5.658 27.223 1.00 89.31 190 LEU A N 1
ATOM 1577 C CA . LEU A 1 190 ? -12.228 4.740 26.767 1.00 89.31 190 LEU A CA 1
ATOM 1578 C C . LEU A 1 190 ? -13.101 5.386 25.686 1.00 89.31 190 LEU A C 1
ATOM 1580 O O . LEU A 1 190 ? -13.251 4.813 24.609 1.00 89.31 190 LEU A O 1
ATOM 1584 N N . LYS A 1 191 ? -13.577 6.620 25.911 1.00 89.44 191 LYS A N 1
ATOM 1585 C CA . LYS A 1 191 ? -14.315 7.404 24.901 1.00 89.44 191 LYS A CA 1
ATOM 1586 C C . LYS A 1 191 ? -13.524 7.557 23.605 1.00 89.44 191 LYS A C 1
ATOM 1588 O O . LYS A 1 191 ? -14.074 7.366 22.525 1.00 89.44 191 LYS A O 1
ATOM 1593 N N . THR A 1 192 ? -12.231 7.858 23.717 1.00 91.25 192 THR A N 1
ATOM 1594 C CA . THR A 1 192 ? -11.333 7.997 22.561 1.00 91.25 192 THR A CA 1
ATOM 1595 C C . THR A 1 192 ? -11.232 6.691 21.769 1.00 91.25 192 THR A C 1
ATOM 1597 O O . THR A 1 192 ? -11.352 6.705 20.547 1.00 91.25 192 THR A O 1
ATOM 1600 N N . ILE A 1 193 ? -11.062 5.550 22.442 1.00 92.12 193 ILE A N 1
ATOM 1601 C CA . ILE A 1 193 ? -11.000 4.239 21.780 1.00 92.12 193 ILE A CA 1
ATOM 1602 C C . ILE A 1 193 ? -12.332 3.889 21.108 1.00 92.12 193 ILE A C 1
ATOM 1604 O O . ILE A 1 193 ? -12.325 3.473 19.952 1.00 92.12 193 ILE A O 1
ATOM 1608 N N . LEU A 1 194 ? -13.467 4.086 21.787 1.00 90.62 194 LEU A N 1
ATOM 1609 C CA . LEU A 1 194 ? -14.794 3.819 21.217 1.00 90.62 194 LEU A CA 1
ATOM 1610 C C . LEU A 1 194 ? -15.081 4.694 19.993 1.00 90.62 194 LEU A C 1
ATOM 1612 O O . LEU A 1 194 ? -15.618 4.198 19.005 1.00 90.62 194 LEU A O 1
ATOM 1616 N N . HIS A 1 195 ? -14.688 5.970 20.039 1.00 90.25 195 HIS A N 1
ATOM 1617 C CA . HIS A 1 195 ? -14.798 6.882 18.905 1.00 90.25 195 HIS A CA 1
ATOM 1618 C C . HIS A 1 195 ? -14.003 6.378 17.698 1.00 90.25 195 HIS A C 1
ATOM 1620 O O . HIS A 1 195 ? -14.536 6.310 16.597 1.00 90.25 195 HIS A O 1
ATOM 1626 N N . TYR A 1 196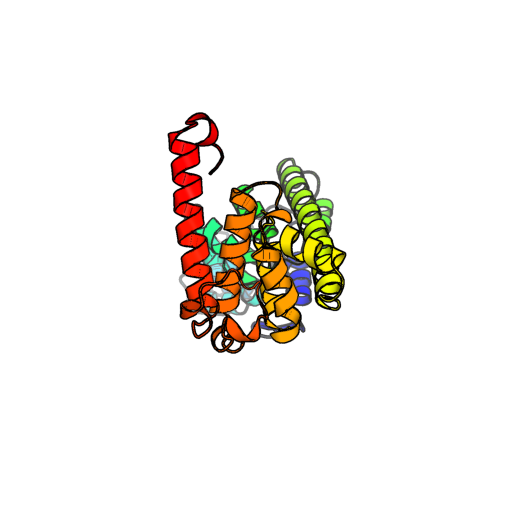 ? -12.750 5.973 17.900 1.00 91.69 196 TYR A N 1
ATOM 1627 C CA . TYR A 1 196 ? -11.919 5.531 16.788 1.00 91.69 196 TYR A CA 1
ATOM 1628 C C . TYR A 1 196 ? -12.262 4.113 16.292 1.00 91.69 196 TYR A C 1
ATOM 1630 O O . TYR A 1 196 ? -11.997 3.795 15.135 1.00 91.69 196 TYR A O 1
ATOM 1638 N N . LEU A 1 197 ? -12.871 3.245 17.114 1.00 89.12 197 LEU A N 1
ATOM 1639 C CA . LEU A 1 197 ? -13.323 1.916 16.664 1.00 89.12 197 LEU A CA 1
ATOM 1640 C C . LEU A 1 197 ? -14.311 2.011 15.494 1.00 89.12 197 LEU A C 1
ATOM 1642 O O . LEU A 1 197 ? -14.347 1.118 14.654 1.00 89.12 197 LEU A O 1
ATOM 1646 N N . ARG A 1 198 ? -15.065 3.110 15.423 1.00 87.94 198 ARG A N 1
ATOM 1647 C CA . ARG A 1 198 ? -16.021 3.422 14.356 1.00 87.94 198 ARG A CA 1
ATOM 1648 C C . ARG A 1 198 ? -15.490 4.436 13.332 1.00 87.94 198 ARG A C 1
ATOM 1650 O O . ARG A 1 198 ? -16.279 4.993 12.582 1.00 87.94 198 ARG A O 1
ATOM 1657 N N . ASP A 1 199 ? -14.182 4.694 13.304 1.00 88.44 199 ASP A N 1
ATOM 1658 C CA . ASP A 1 199 ? -13.577 5.623 12.342 1.00 88.44 199 ASP A CA 1
ATOM 1659 C C . ASP A 1 199 ? -13.861 5.153 10.906 1.00 88.44 199 ASP A C 1
ATOM 1661 O O . ASP A 1 199 ? -13.781 3.959 10.613 1.00 88.44 199 ASP A O 1
ATOM 1665 N N . GLU A 1 200 ? -14.201 6.064 9.996 1.00 84.69 200 GLU A N 1
ATOM 1666 C CA . GLU A 1 200 ? -14.460 5.736 8.587 1.00 84.69 200 GLU A CA 1
ATOM 1667 C C . GLU A 1 200 ? -13.218 5.139 7.909 1.00 84.69 200 GLU A C 1
ATOM 1669 O O . GLU A 1 200 ? -13.314 4.269 7.036 1.00 84.69 200 GLU A O 1
ATOM 1674 N N . ASN A 1 201 ? -12.028 5.550 8.355 1.00 84.94 201 ASN A N 1
ATOM 1675 C CA . ASN A 1 201 ? -10.766 5.086 7.828 1.00 84.94 201 ASN A CA 1
ATOM 1676 C C . ASN A 1 201 ? -10.448 3.661 8.301 1.00 84.94 201 ASN A C 1
ATOM 1678 O O . ASN A 1 201 ? -10.060 3.407 9.446 1.00 84.94 201 ASN A O 1
ATOM 1682 N N . ASN A 1 202 ? -10.510 2.714 7.365 1.00 83.75 202 ASN A N 1
ATOM 1683 C CA . ASN A 1 202 ? -10.246 1.306 7.648 1.00 83.75 202 ASN A CA 1
ATOM 1684 C C . ASN A 1 202 ? -8.851 1.045 8.250 1.00 83.75 202 ASN A C 1
ATOM 1686 O O . ASN A 1 202 ? -8.704 0.158 9.088 1.00 83.75 202 ASN A O 1
ATOM 1690 N N . THR A 1 203 ? -7.828 1.821 7.874 1.00 84.56 203 THR A N 1
ATOM 1691 C CA . THR A 1 203 ? -6.472 1.690 8.434 1.00 84.56 203 THR A CA 1
ATOM 1692 C C . THR A 1 203 ? -6.450 2.045 9.918 1.00 84.56 203 THR A C 1
ATOM 1694 O O . THR A 1 203 ? -5.804 1.351 10.704 1.00 84.56 203 THR A O 1
ATOM 1697 N N . VAL A 1 204 ? -7.177 3.095 10.313 1.00 89.12 204 VAL A N 1
ATOM 1698 C CA . VAL A 1 204 ? -7.303 3.518 11.715 1.00 89.12 204 VAL A CA 1
ATOM 1699 C C . VAL A 1 204 ? -8.037 2.445 12.514 1.00 89.12 204 VAL A C 1
ATOM 1701 O O . VAL A 1 204 ? -7.509 1.992 13.531 1.00 89.12 204 VAL A O 1
ATOM 1704 N N . ARG A 1 205 ? -9.170 1.936 12.007 1.00 89.06 205 ARG A N 1
ATOM 1705 C CA . ARG A 1 205 ? -9.893 0.821 12.646 1.00 89.06 205 ARG A CA 1
ATOM 1706 C C . ARG A 1 205 ? -8.999 -0.402 12.841 1.00 89.06 205 ARG A C 1
ATOM 1708 O O . ARG A 1 205 ? -8.866 -0.900 13.958 1.00 89.06 205 ARG A O 1
ATOM 1715 N N . LEU A 1 206 ? -8.324 -0.864 11.785 1.00 86.75 206 LEU A N 1
ATOM 1716 C CA . LEU A 1 206 ? -7.415 -2.014 11.858 1.00 86.75 206 LEU A CA 1
ATOM 1717 C C . LEU A 1 206 ? -6.270 -1.796 12.855 1.00 86.75 206 LEU A C 1
ATOM 1719 O O . LEU A 1 206 ? -5.886 -2.729 13.562 1.00 86.75 206 LEU A O 1
ATOM 1723 N N . ALA A 1 207 ? -5.732 -0.578 12.939 1.00 87.50 207 ALA A N 1
ATOM 1724 C CA . ALA A 1 207 ? -4.695 -0.250 13.908 1.00 87.50 207 ALA A CA 1
ATOM 1725 C C . ALA A 1 207 ? -5.202 -0.395 15.349 1.00 87.50 207 ALA A C 1
ATOM 1727 O O . ALA A 1 207 ? -4.514 -1.007 16.163 1.00 87.50 207 ALA A O 1
ATOM 1728 N N . ILE A 1 208 ? -6.407 0.093 15.658 1.00 91.44 208 ILE A N 1
ATOM 1729 C CA . ILE A 1 208 ? -7.011 -0.053 16.993 1.00 91.44 208 ILE A CA 1
ATOM 1730 C C . ILE A 1 208 ? -7.211 -1.517 17.330 1.00 91.44 208 ILE A C 1
ATOM 1732 O O . ILE A 1 208 ? -6.809 -1.939 18.406 1.00 91.44 208 ILE A O 1
ATOM 1736 N N . HIS A 1 209 ? -7.767 -2.301 16.403 1.00 90.44 209 HIS A N 1
ATOM 1737 C CA . HIS A 1 209 ? -7.909 -3.746 16.577 1.00 90.44 209 HIS A CA 1
ATOM 1738 C C . HIS A 1 209 ? -6.578 -4.385 16.962 1.00 90.44 209 HIS A C 1
ATOM 1740 O O . HIS A 1 209 ? -6.476 -5.048 17.988 1.00 90.44 209 HIS A O 1
ATOM 1746 N N . ASN A 1 210 ? -5.525 -4.115 16.192 1.00 88.56 210 ASN A N 1
ATOM 1747 C CA . ASN A 1 210 ? -4.195 -4.662 16.449 1.00 88.56 210 ASN A CA 1
ATOM 1748 C C . ASN A 1 210 ? -3.578 -4.190 17.774 1.00 88.56 210 ASN A C 1
ATOM 1750 O O . ASN A 1 210 ? -2.748 -4.901 18.342 1.00 88.56 210 ASN A O 1
ATOM 1754 N N . ILE A 1 211 ? -3.936 -2.996 18.249 1.00 89.50 211 ILE A N 1
ATOM 1755 C CA . ILE A 1 211 ? -3.502 -2.467 19.546 1.00 89.50 211 ILE A CA 1
ATOM 1756 C C . ILE A 1 211 ? -4.262 -3.174 20.672 1.00 89.50 211 ILE A C 1
ATOM 1758 O O . ILE A 1 211 ? -3.634 -3.735 21.564 1.00 89.50 211 ILE A O 1
ATOM 1762 N N . LEU A 1 212 ? -5.594 -3.224 20.597 1.00 89.81 212 LEU A N 1
ATOM 1763 C CA . LEU A 1 212 ? -6.443 -3.842 21.617 1.00 89.81 212 LEU A CA 1
ATOM 1764 C C . LEU A 1 212 ? -6.220 -5.356 21.727 1.00 89.81 212 LEU A C 1
ATOM 1766 O O . LEU A 1 212 ? -6.262 -5.888 22.829 1.00 89.81 212 LEU A O 1
ATOM 1770 N N . LEU A 1 213 ? -5.900 -6.051 20.627 1.00 88.31 213 LEU A N 1
ATOM 1771 C CA . LEU A 1 213 ? -5.542 -7.479 20.646 1.00 88.31 213 LEU A CA 1
ATOM 1772 C C . LEU A 1 213 ? -4.323 -7.794 21.531 1.00 88.31 213 LEU A C 1
ATOM 1774 O O . LEU A 1 213 ? -4.149 -8.943 21.938 1.00 88.31 213 LEU A O 1
ATOM 1778 N N . LYS A 1 214 ? -3.465 -6.804 21.804 1.00 86.19 214 LYS A N 1
ATOM 1779 C CA . LYS A 1 214 ? -2.265 -6.961 22.638 1.00 86.19 214 LYS A CA 1
ATOM 1780 C C . LYS A 1 214 ? -2.518 -6.665 24.114 1.00 86.19 214 LYS A C 1
ATOM 1782 O O . LYS A 1 214 ? -1.674 -7.018 24.936 1.00 86.19 214 LYS A O 1
ATOM 1787 N N . GLU A 1 215 ? -3.631 -6.018 24.443 1.00 86.44 215 GLU A N 1
ATOM 1788 C CA . GLU A 1 215 ? -3.963 -5.664 25.819 1.00 86.44 215 GLU A CA 1
ATOM 1789 C C . GLU A 1 215 ? -4.459 -6.877 26.614 1.00 86.44 215 GLU A C 1
ATOM 1791 O O . GLU A 1 215 ? -4.927 -7.883 26.072 1.00 86.44 215 GLU A O 1
ATOM 1796 N N . ASP A 1 216 ? -4.343 -6.780 27.937 1.00 81.50 216 ASP A N 1
ATOM 1797 C CA . ASP A 1 216 ? -4.879 -7.790 28.844 1.00 81.50 216 ASP A CA 1
ATOM 1798 C C . ASP A 1 216 ? -6.421 -7.785 28.802 1.00 81.50 216 ASP A C 1
ATOM 1800 O O . ASP A 1 216 ? -7.017 -6.705 28.897 1.00 81.50 216 ASP A O 1
ATOM 1804 N N . PRO A 1 217 ? -7.090 -8.953 28.712 1.00 78.25 217 PRO A N 1
ATOM 1805 C CA . PRO A 1 217 ? -8.549 -9.040 28.729 1.00 78.25 217 PRO A CA 1
ATOM 1806 C C . PRO A 1 217 ? -9.211 -8.251 29.865 1.00 78.25 217 PRO A C 1
ATOM 1808 O O . PRO A 1 217 ? -10.204 -7.568 29.632 1.00 78.25 217 PRO A O 1
ATOM 1811 N N . ASN A 1 218 ? -8.622 -8.241 31.065 1.00 77.62 218 ASN A N 1
ATOM 1812 C CA . ASN A 1 218 ? -9.185 -7.523 32.208 1.00 77.62 218 ASN A CA 1
ATOM 1813 C C . ASN A 1 218 ? -9.169 -6.002 32.005 1.00 77.62 218 ASN A C 1
ATOM 1815 O O . ASN A 1 218 ? -10.063 -5.302 32.478 1.00 77.62 218 ASN A O 1
ATOM 1819 N N . ARG A 1 219 ? -8.182 -5.469 31.271 1.00 79.88 219 ARG A N 1
ATOM 1820 C CA . ARG A 1 219 ? -8.129 -4.040 30.916 1.00 79.88 219 ARG A CA 1
ATOM 1821 C C . ARG A 1 219 ? -9.190 -3.669 29.884 1.00 79.88 219 ARG A C 1
ATOM 1823 O O . ARG A 1 219 ? -9.658 -2.532 29.877 1.00 79.88 219 ARG A O 1
ATOM 1830 N N . LEU A 1 220 ? -9.595 -4.624 29.048 1.00 83.19 220 LEU A N 1
ATOM 1831 C CA . LEU A 1 220 ? -10.651 -4.445 28.055 1.00 83.19 220 LEU A CA 1
ATOM 1832 C C . LEU A 1 220 ? -12.057 -4.509 28.667 1.00 83.19 220 LEU A C 1
ATOM 1834 O O . LEU A 1 220 ? -12.983 -3.970 28.067 1.00 83.19 220 LEU A O 1
ATOM 1838 N N . ASN A 1 221 ? -12.231 -5.072 29.869 1.00 79.50 221 ASN A N 1
ATOM 1839 C CA . ASN A 1 221 ? -13.545 -5.175 30.519 1.00 79.50 221 ASN A CA 1
ATOM 1840 C C . ASN A 1 221 ? -14.246 -3.817 30.647 1.00 79.50 221 ASN A C 1
ATOM 1842 O O . ASN A 1 221 ? -15.426 -3.710 30.327 1.00 79.50 221 ASN A O 1
ATOM 1846 N N . ARG A 1 222 ? -13.532 -2.756 31.046 1.00 81.38 222 ARG A N 1
ATOM 1847 C CA . ARG A 1 222 ? -14.122 -1.406 31.142 1.00 81.38 222 ARG A CA 1
ATOM 1848 C C . ARG A 1 222 ? -14.536 -0.838 29.788 1.00 81.38 222 ARG A C 1
ATOM 1850 O O . ARG A 1 222 ? -15.562 -0.173 29.698 1.00 81.38 222 ARG A O 1
ATOM 1857 N N . LEU A 1 223 ? -13.764 -1.123 28.741 1.00 86.69 223 LEU A N 1
ATOM 1858 C CA . LEU A 1 223 ? -14.112 -0.739 27.375 1.00 86.69 223 LEU A CA 1
ATOM 1859 C C . LEU A 1 223 ? -15.374 -1.470 26.907 1.00 86.69 223 LEU A C 1
ATOM 1861 O O . LEU A 1 223 ? -16.272 -0.838 26.363 1.00 86.69 223 LEU A O 1
ATOM 1865 N N . ILE A 1 224 ? -15.454 -2.778 27.163 1.00 83.44 224 ILE A N 1
ATOM 1866 C CA . ILE A 1 224 ? -16.611 -3.627 26.850 1.00 83.44 224 ILE A CA 1
ATOM 1867 C C . ILE A 1 224 ? -17.863 -3.117 27.569 1.00 83.44 224 ILE A C 1
ATOM 1869 O O . ILE A 1 224 ? -18.899 -2.926 26.942 1.00 83.44 224 ILE A O 1
ATOM 1873 N N . HIS A 1 225 ? -17.748 -2.830 28.863 1.00 80.06 225 HIS A N 1
ATOM 1874 C CA . HIS A 1 225 ? -18.808 -2.225 29.670 1.00 80.06 225 HIS A CA 1
ATOM 1875 C C . HIS A 1 225 ? -19.340 -0.930 29.084 1.00 80.06 225 HIS A C 1
ATOM 1877 O O . HIS A 1 225 ? -20.541 -0.776 28.867 1.00 80.06 225 HIS A O 1
ATOM 1883 N N . MET A 1 226 ? -18.425 -0.007 28.800 1.00 84.88 226 MET A N 1
ATOM 1884 C CA . MET A 1 226 ? -18.778 1.286 28.242 1.00 84.88 226 MET A CA 1
ATOM 1885 C C . MET A 1 226 ? -19.409 1.139 26.853 1.00 84.88 226 MET A C 1
ATOM 1887 O O . MET A 1 226 ? -20.316 1.885 26.508 1.00 84.88 226 MET A O 1
ATOM 1891 N N . ALA A 1 227 ? -18.968 0.157 26.066 1.00 85.19 227 ALA A N 1
ATOM 1892 C CA . ALA A 1 227 ? -19.519 -0.102 24.746 1.00 85.19 227 ALA A CA 1
ATOM 1893 C C . ALA A 1 227 ? -20.923 -0.711 24.765 1.00 85.19 227 ALA A C 1
ATOM 1895 O O . ALA A 1 227 ? -21.655 -0.503 23.809 1.00 85.19 227 ALA A O 1
ATOM 1896 N N . ILE A 1 228 ? -21.287 -1.465 25.806 1.00 81.50 228 ILE A N 1
ATOM 1897 C CA . ILE A 1 228 ? -22.628 -2.057 25.955 1.00 81.50 228 ILE A CA 1
ATOM 1898 C C . ILE A 1 228 ? -23.648 -0.996 26.389 1.00 81.50 228 ILE A C 1
ATOM 1900 O O . ILE A 1 228 ? -24.825 -1.068 26.028 1.00 81.50 228 ILE A O 1
ATOM 1904 N N . ASN A 1 229 ? -23.212 0.001 27.163 1.00 81.25 229 ASN A N 1
ATOM 1905 C CA . ASN A 1 229 ? -24.096 1.048 27.651 1.00 81.25 229 ASN A CA 1
ATOM 1906 C C . ASN A 1 229 ? -24.399 2.085 26.555 1.00 81.25 229 ASN A C 1
ATOM 1908 O O . ASN A 1 229 ? -23.567 2.919 26.192 1.00 81.25 229 ASN A O 1
ATOM 1912 N N . GLN A 1 230 ? -25.647 2.074 26.079 1.00 78.94 230 GLN A N 1
ATOM 1913 C CA . GLN A 1 230 ? -26.135 2.976 25.036 1.00 78.94 230 GLN A CA 1
ATOM 1914 C C . GLN A 1 230 ? -26.009 4.461 25.384 1.00 78.94 230 GLN A C 1
ATOM 1916 O O . GLN A 1 230 ? -25.851 5.267 24.472 1.00 78.94 230 GLN A O 1
ATOM 1921 N N . ALA A 1 231 ? -26.027 4.832 26.667 1.00 81.62 231 ALA A N 1
ATOM 1922 C CA . ALA A 1 231 ? -25.942 6.228 27.098 1.00 81.62 231 ALA A CA 1
ATOM 1923 C C . ALA A 1 231 ? -24.630 6.924 26.679 1.00 81.62 231 ALA A C 1
ATOM 1925 O O . ALA A 1 231 ? -24.526 8.147 26.733 1.00 81.62 231 ALA A O 1
ATOM 1926 N N . HIS A 1 232 ? -23.615 6.164 26.258 1.00 81.38 232 HIS A N 1
ATOM 1927 C CA . HIS A 1 232 ? -22.345 6.703 25.771 1.00 81.38 232 HIS A CA 1
ATOM 1928 C C . HIS A 1 232 ? -22.319 6.995 24.264 1.00 81.38 232 HIS A C 1
ATOM 1930 O O . HIS A 1 232 ? -21.294 7.452 23.752 1.00 81.38 232 HIS A O 1
ATOM 1936 N N . PHE A 1 233 ? -23.423 6.758 23.553 1.00 82.19 233 PHE A N 1
ATOM 1937 C CA . PHE A 1 233 ? -23.522 6.919 22.106 1.00 82.19 233 PHE A CA 1
ATOM 1938 C C . PHE A 1 233 ? -24.569 7.971 21.741 1.00 82.19 233 PHE A C 1
ATOM 1940 O O . PHE A 1 233 ? -25.631 8.041 22.351 1.00 82.19 233 PHE A O 1
ATOM 1947 N N . GLN A 1 234 ? -24.250 8.793 20.738 1.00 80.50 234 GLN A N 1
ATOM 1948 C CA . GLN A 1 234 ? -25.141 9.849 20.247 1.00 80.50 234 GLN A CA 1
ATOM 1949 C C . GLN A 1 234 ? -26.307 9.287 19.427 1.00 80.50 234 GLN A C 1
ATOM 1951 O O . GLN A 1 234 ? -27.402 9.831 19.479 1.00 80.50 234 GLN A O 1
ATOM 1956 N N . ASP A 1 235 ? -26.086 8.179 18.720 1.00 81.94 235 ASP A N 1
ATOM 1957 C CA . ASP A 1 235 ? -27.093 7.517 17.897 1.00 81.94 235 ASP A CA 1
ATOM 1958 C C . ASP A 1 235 ? -26.977 5.982 17.988 1.00 81.94 235 ASP A C 1
ATOM 1960 O O . ASP A 1 235 ? -25.980 5.417 18.467 1.00 81.94 235 ASP A O 1
ATOM 1964 N N . LYS A 1 236 ? -28.040 5.295 17.550 1.00 81.44 236 LYS A N 1
ATOM 1965 C CA . LYS A 1 236 ? -28.143 3.828 17.596 1.00 81.44 236 LYS A CA 1
ATOM 1966 C C . LYS A 1 236 ? -27.188 3.144 16.611 1.00 81.44 236 LYS A C 1
ATOM 1968 O O . LYS A 1 236 ? -26.694 2.058 16.923 1.00 81.44 236 LYS A O 1
ATOM 1973 N N . LEU A 1 237 ? -26.911 3.766 15.463 1.00 82.75 237 LEU A N 1
ATOM 1974 C CA . LEU A 1 237 ? -26.053 3.216 14.411 1.00 82.75 237 LEU A CA 1
ATOM 1975 C C . LEU A 1 237 ? -24.597 3.117 14.881 1.00 82.75 237 LEU A C 1
ATOM 1977 O O . LEU A 1 237 ? -23.982 2.059 14.795 1.00 82.75 237 LEU A O 1
ATOM 1981 N N . ASN A 1 238 ? -24.069 4.175 15.484 1.00 83.81 238 ASN A N 1
ATOM 1982 C CA . ASN A 1 238 ? -22.739 4.241 16.072 1.00 83.81 238 ASN A CA 1
ATOM 1983 C C . ASN A 1 238 ? -22.561 3.205 17.178 1.00 83.81 238 ASN A C 1
ATOM 1985 O O . ASN A 1 238 ? -21.517 2.559 17.254 1.00 83.81 238 ASN A O 1
ATOM 1989 N N . HIS A 1 239 ? -23.582 3.010 18.013 1.00 84.88 239 HIS A N 1
ATOM 1990 C CA . HIS A 1 239 ? -23.567 1.946 19.011 1.00 84.88 239 HIS A CA 1
ATOM 1991 C C . HIS A 1 239 ? -23.505 0.560 18.337 1.00 84.88 239 HIS A C 1
ATOM 1993 O O . HIS A 1 239 ? -22.671 -0.270 18.699 1.00 84.88 239 HIS A O 1
ATOM 1999 N N . PHE A 1 240 ? -24.324 0.318 17.310 1.00 84.06 240 PHE A N 1
ATOM 2000 C CA . PHE A 1 240 ? -24.321 -0.931 16.543 1.00 84.06 240 PHE A CA 1
ATOM 2001 C C .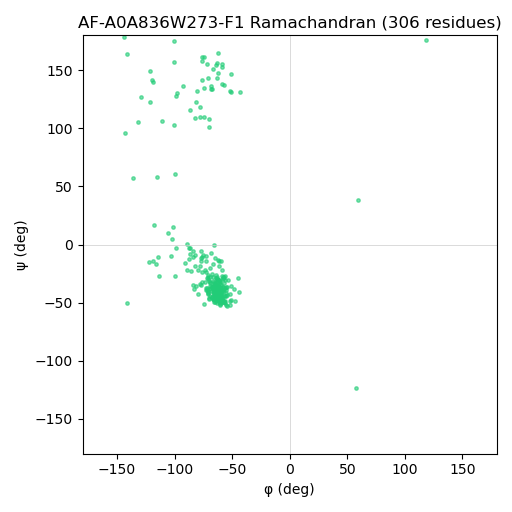 PHE A 1 240 ? -22.971 -1.216 15.856 1.00 84.06 240 PHE A C 1
ATOM 2003 O O . PHE A 1 240 ? -22.448 -2.331 15.959 1.00 84.06 240 PHE A O 1
ATOM 2010 N N . VAL A 1 241 ? -22.371 -0.215 15.205 1.00 85.94 241 VAL A N 1
ATOM 2011 C CA . VAL A 1 241 ? -21.053 -0.321 14.558 1.00 85.94 241 VAL A CA 1
ATOM 2012 C C . VAL A 1 241 ? -19.980 -0.657 15.591 1.00 85.94 241 VAL A C 1
ATOM 2014 O O . VAL A 1 241 ? -19.218 -1.603 15.397 1.00 85.94 241 VAL A O 1
ATOM 2017 N N . THR A 1 242 ? -19.950 0.044 16.728 1.00 87.44 242 THR A N 1
ATOM 2018 C CA . THR A 1 242 ? -18.974 -0.225 17.791 1.00 87.44 242 THR A CA 1
ATOM 2019 C C . THR A 1 242 ? -19.102 -1.643 18.353 1.00 87.44 242 THR A C 1
ATOM 2021 O O . THR A 1 242 ? -18.086 -2.320 18.516 1.00 87.44 242 THR A O 1
ATOM 2024 N N . LEU A 1 243 ? -20.321 -2.136 18.600 1.00 86.62 243 LEU A N 1
ATOM 2025 C CA . LEU A 1 243 ? -20.526 -3.520 19.041 1.00 86.62 243 LEU A CA 1
ATOM 2026 C C . LEU A 1 243 ? -20.055 -4.529 17.986 1.00 86.62 243 LEU A C 1
ATOM 2028 O O . LEU A 1 243 ? -19.411 -5.519 18.332 1.00 86.62 243 LEU A O 1
ATOM 2032 N N . THR A 1 244 ? -20.320 -4.263 16.704 1.00 87.62 244 THR A N 1
ATOM 2033 C CA . THR A 1 244 ? -19.874 -5.112 15.587 1.00 87.62 244 THR A CA 1
ATOM 2034 C C . THR A 1 244 ? -18.351 -5.203 15.527 1.00 87.62 244 THR A C 1
ATOM 2036 O O . THR A 1 244 ? -17.790 -6.295 15.401 1.00 87.62 244 THR A O 1
ATOM 2039 N N . GLU A 1 245 ? -17.662 -4.073 15.671 1.00 88.56 245 GLU A N 1
ATOM 2040 C CA . GLU A 1 245 ? -16.201 -4.035 15.710 1.00 88.56 245 GLU A CA 1
ATOM 2041 C C . GLU A 1 245 ? -15.643 -4.752 16.947 1.00 88.56 245 GLU A C 1
ATOM 2043 O O . GLU A 1 245 ? -14.649 -5.469 16.844 1.00 88.56 245 GLU A O 1
ATOM 2048 N N . LEU A 1 246 ? -16.307 -4.678 18.102 1.00 87.00 246 LEU A N 1
ATOM 2049 C CA . LEU A 1 246 ? -15.895 -5.454 19.275 1.00 87.00 246 LEU A CA 1
ATOM 2050 C C . LEU A 1 246 ? -16.074 -6.967 19.088 1.00 87.00 246 LEU A C 1
ATOM 2052 O O . LEU A 1 246 ? -15.203 -7.723 19.517 1.00 87.00 246 LEU A O 1
ATOM 2056 N N . ILE A 1 247 ? -17.121 -7.434 18.398 1.00 86.06 247 ILE A N 1
ATOM 2057 C CA . ILE A 1 247 ? -17.226 -8.863 18.043 1.00 86.06 247 ILE A CA 1
ATOM 2058 C C . ILE A 1 247 ? -16.055 -9.283 17.162 1.00 86.06 247 ILE A C 1
ATOM 2060 O O . ILE A 1 247 ? -15.424 -10.303 17.434 1.00 86.06 247 ILE A O 1
ATOM 2064 N N . ARG A 1 248 ? -15.717 -8.483 16.144 1.00 86.25 248 ARG A N 1
ATOM 2065 C CA . ARG A 1 248 ? -14.565 -8.758 15.271 1.00 86.25 248 ARG A CA 1
ATOM 2066 C C . ARG A 1 248 ? -13.258 -8.850 16.064 1.00 86.25 248 ARG A C 1
ATOM 2068 O O . ARG A 1 248 ? -12.409 -9.679 15.738 1.00 86.25 248 ARG A O 1
ATOM 2075 N N . LEU A 1 249 ? -13.102 -8.032 17.107 1.00 86.75 249 LEU A N 1
ATOM 2076 C CA . LEU A 1 249 ? -11.957 -8.088 18.017 1.00 86.75 249 LEU A CA 1
ATOM 2077 C C . LEU A 1 249 ? -11.937 -9.400 18.819 1.00 86.75 249 LEU A C 1
ATOM 2079 O O . LEU A 1 249 ? -10.902 -10.065 18.887 1.00 86.75 249 LEU A O 1
ATOM 2083 N N . ILE A 1 250 ? -13.078 -9.793 19.393 1.00 83.75 250 ILE A N 1
ATOM 2084 C CA . ILE A 1 250 ? -13.225 -11.044 20.154 1.00 83.75 250 ILE A CA 1
ATOM 2085 C C . ILE A 1 250 ? -12.944 -12.255 19.254 1.00 83.75 250 ILE A C 1
ATOM 2087 O O . ILE A 1 250 ? -12.213 -13.160 19.648 1.00 83.75 250 ILE A O 1
ATOM 2091 N N . ASP A 1 251 ? -13.437 -12.246 18.016 1.00 83.56 251 ASP A N 1
ATOM 2092 C CA . ASP A 1 251 ? -13.226 -13.323 17.043 1.00 83.56 251 ASP A CA 1
ATOM 2093 C C . ASP A 1 251 ? -11.759 -13.548 16.682 1.00 83.56 251 ASP A C 1
ATOM 2095 O O . ASP A 1 251 ? -11.351 -14.681 16.406 1.00 83.56 251 ASP A O 1
ATOM 2099 N N . LYS A 1 252 ? -10.949 -12.491 16.729 1.00 84.56 252 LYS A N 1
ATOM 2100 C CA . LYS A 1 252 ? -9.508 -12.560 16.468 1.00 84.56 252 LYS A CA 1
ATOM 2101 C C . LYS A 1 252 ? -8.676 -12.897 17.709 1.00 84.56 252 LYS A C 1
ATOM 2103 O O . LYS A 1 252 ? -7.498 -13.211 17.563 1.00 84.56 252 LYS A O 1
ATOM 2108 N N . SER A 1 253 ? -9.249 -12.849 18.914 1.00 81.38 253 SER A N 1
ATOM 2109 C CA . SER A 1 253 ? -8.525 -13.080 20.168 1.00 81.38 253 SER A CA 1
ATOM 2110 C C . SER A 1 253 ? -8.941 -14.379 20.850 1.00 81.38 253 SER A C 1
ATOM 2112 O O . SER A 1 253 ? -9.975 -14.456 21.510 1.00 81.38 253 SER A O 1
ATOM 2114 N N . GLU A 1 254 ? -8.071 -15.389 20.799 1.00 79.75 254 GLU A N 1
ATOM 2115 C CA . GLU A 1 254 ? -8.258 -16.646 21.543 1.00 79.75 254 GLU A CA 1
ATOM 2116 C C . GLU A 1 254 ? -8.376 -16.439 23.058 1.00 79.75 254 GLU A C 1
ATOM 2118 O O . GLU A 1 254 ? -9.041 -17.211 23.749 1.00 79.75 254 GLU A O 1
ATOM 2123 N N . LYS A 1 255 ? -7.757 -15.375 23.588 1.00 79.44 255 LYS A N 1
ATOM 2124 C CA . LYS A 1 255 ? -7.877 -15.013 25.003 1.00 79.44 255 LYS A CA 1
ATOM 2125 C C . LYS A 1 255 ? -9.282 -14.503 25.320 1.00 79.44 255 LYS A C 1
ATOM 2127 O O . LYS A 1 255 ? -9.870 -14.968 26.288 1.00 79.44 255 LYS A O 1
ATOM 2132 N N . LEU A 1 256 ? -9.830 -13.602 24.497 1.00 75.75 256 LEU A N 1
ATOM 2133 C CA . LEU A 1 256 ? -11.161 -13.017 24.715 1.00 75.75 256 LEU A CA 1
ATOM 2134 C C . LEU A 1 256 ? -12.297 -14.018 24.487 1.00 75.75 256 LEU A C 1
ATOM 2136 O O . LEU A 1 256 ? -13.306 -13.946 25.179 1.00 75.75 256 LEU A O 1
ATOM 2140 N N . LYS A 1 257 ? -12.129 -14.990 23.582 1.00 77.69 257 LYS A N 1
ATOM 2141 C CA . LYS A 1 257 ? -13.127 -16.053 23.348 1.00 77.69 257 LYS A CA 1
ATOM 2142 C C . LYS A 1 257 ? -13.447 -16.879 24.594 1.00 77.69 257 LYS A C 1
ATOM 2144 O O . LYS A 1 257 ? -14.553 -17.395 24.711 1.00 77.69 257 LYS A O 1
ATOM 2149 N N . LYS A 1 258 ? -12.482 -17.016 25.507 1.00 75.62 258 LYS A N 1
ATOM 2150 C CA . LYS A 1 258 ? -12.616 -17.798 26.746 1.00 75.62 258 LYS A CA 1
ATOM 2151 C C . LYS A 1 258 ? -13.223 -17.001 27.900 1.00 75.62 258 LYS A C 1
ATOM 2153 O O . LYS A 1 258 ? -13.510 -17.574 28.945 1.00 75.62 258 LYS A O 1
ATOM 2158 N N . VAL A 1 259 ? -13.392 -15.693 27.726 1.00 75.75 259 VAL A N 1
ATOM 2159 C CA . VAL A 1 259 ? -13.954 -14.812 28.746 1.00 75.75 259 VAL A CA 1
ATOM 2160 C C . VAL A 1 259 ? -15.481 -14.947 28.723 1.00 75.75 259 VAL A C 1
ATOM 2162 O O . VAL A 1 259 ? -16.115 -14.931 27.663 1.00 75.75 259 VAL A O 1
ATOM 2165 N N . THR A 1 260 ? -16.076 -15.120 29.902 1.00 75.88 260 THR A N 1
ATOM 2166 C CA . THR A 1 260 ? -17.524 -15.290 30.092 1.00 75.88 260 THR A CA 1
ATOM 2167 C C . THR A 1 260 ? -18.174 -13.989 30.545 1.00 75.88 260 THR A C 1
ATOM 2169 O O . THR A 1 260 ? -17.521 -13.127 31.135 1.00 75.88 260 THR A O 1
ATOM 2172 N N . VAL A 1 261 ? -19.481 -13.853 30.312 1.00 72.31 261 VAL A N 1
ATOM 2173 C CA . VAL A 1 261 ? -20.266 -12.674 30.726 1.00 72.31 261 VAL A CA 1
ATOM 2174 C C . VAL A 1 261 ? -20.145 -12.413 32.235 1.00 72.31 261 VAL A C 1
ATOM 2176 O O . VAL A 1 261 ? -20.033 -11.263 32.651 1.00 72.31 261 VAL A O 1
ATOM 2179 N N . GLN A 1 262 ? -20.080 -13.466 33.057 1.00 71.88 262 GLN A N 1
ATOM 2180 C CA . GLN A 1 262 ? -19.899 -13.355 34.508 1.00 71.88 262 GLN A CA 1
ATOM 2181 C C . GLN A 1 262 ? -18.625 -12.595 34.900 1.00 71.88 262 GLN A C 1
ATOM 2183 O O . GLN A 1 262 ? -18.649 -11.794 35.829 1.00 71.88 262 GLN A O 1
ATOM 2188 N N . SER A 1 263 ? -17.525 -12.805 34.176 1.00 70.19 263 SER A N 1
ATOM 2189 C CA . SER A 1 263 ? -16.243 -12.150 34.469 1.00 70.19 263 SER A CA 1
ATOM 2190 C C . SER A 1 263 ? -16.210 -10.662 34.109 1.00 70.19 263 SER A C 1
ATOM 2192 O O . SER A 1 263 ? -15.274 -9.956 34.486 1.00 70.19 263 SER A O 1
ATOM 2194 N N . LEU A 1 264 ? -17.232 -10.170 33.400 1.00 66.19 264 LEU A N 1
ATOM 2195 C CA . LEU A 1 264 ? -17.322 -8.765 33.052 1.00 66.19 264 LEU A CA 1
ATOM 2196 C C . LEU A 1 264 ? -17.835 -7.908 34.210 1.00 66.19 264 LEU A C 1
ATOM 2198 O O . LEU A 1 264 ? -17.501 -6.741 34.203 1.00 66.19 264 LEU A O 1
ATOM 2202 N N . ASN A 1 265 ? -18.545 -8.417 35.226 1.00 64.69 265 ASN A N 1
ATOM 2203 C CA . ASN A 1 265 ? -19.247 -7.599 36.245 1.00 64.69 265 ASN A CA 1
ATOM 2204 C C . ASN A 1 265 ? -20.304 -6.645 35.649 1.00 64.69 265 ASN A C 1
ATOM 2206 O O . ASN A 1 265 ? -20.411 -5.496 36.069 1.00 64.69 265 ASN A O 1
ATOM 2210 N N . LEU A 1 266 ? -21.041 -7.090 34.629 1.00 65.06 266 LEU A N 1
ATOM 2211 C CA . LEU A 1 266 ? -22.108 -6.312 33.981 1.00 65.06 266 LEU A CA 1
ATOM 2212 C C . LEU A 1 266 ? -23.281 -5.994 34.936 1.00 65.06 266 LEU A C 1
ATOM 2214 O O . LEU A 1 266 ? -23.481 -6.750 35.890 1.00 65.06 266 LEU A O 1
ATOM 2218 N N . PRO A 1 267 ? -24.051 -4.906 34.696 1.00 58.78 267 PRO A N 1
ATOM 2219 C CA . PRO A 1 267 ? -25.225 -4.559 35.503 1.00 58.78 267 PRO A CA 1
ATOM 2220 C C . PRO A 1 267 ? -26.193 -5.741 35.654 1.00 58.78 267 PRO A C 1
ATOM 2222 O O . PRO A 1 267 ? -26.341 -6.552 34.737 1.00 58.78 267 PRO A O 1
ATOM 2225 N N . GLU A 1 268 ? -26.868 -5.840 36.804 1.00 54.75 268 GLU A N 1
ATOM 2226 C CA . GLU A 1 268 ? -27.699 -7.000 37.179 1.00 54.75 268 GLU A CA 1
ATOM 2227 C C . GLU A 1 268 ? -28.860 -7.306 36.217 1.00 54.75 268 GLU A C 1
ATOM 2229 O O . GLU A 1 268 ? -29.402 -8.410 36.242 1.00 54.75 268 GLU A O 1
ATOM 2234 N N . GLU A 1 269 ? -29.193 -6.367 35.331 1.00 54.81 269 GLU A N 1
ATOM 2235 C CA . GLU A 1 269 ? -30.220 -6.468 34.288 1.00 54.81 269 GLU A CA 1
ATOM 2236 C C . GLU A 1 269 ? -29.941 -7.566 33.244 1.00 54.81 269 GLU A C 1
ATOM 2238 O O . GLU A 1 269 ? -30.840 -7.965 32.498 1.00 54.81 269 GLU A O 1
ATOM 2243 N N . ILE A 1 270 ? -28.723 -8.120 33.210 1.00 55.31 270 ILE A N 1
ATOM 2244 C CA . ILE A 1 270 ? -28.440 -9.331 32.438 1.00 55.31 270 ILE A CA 1
ATOM 2245 C C . ILE A 1 270 ? -29.126 -10.520 33.105 1.00 55.31 270 ILE A C 1
ATOM 2247 O O . ILE A 1 270 ? -28.694 -11.014 34.154 1.00 55.31 270 ILE A O 1
ATOM 2251 N N . LYS A 1 271 ? -30.189 -11.001 32.449 1.00 54.78 271 LYS A N 1
ATOM 2252 C CA . LYS A 1 271 ? -30.979 -12.169 32.858 1.00 54.78 271 LYS A CA 1
ATOM 2253 C C . LYS A 1 271 ? -30.056 -13.300 33.322 1.00 54.78 271 LYS A C 1
ATOM 2255 O O . LYS A 1 271 ? -29.124 -13.683 32.616 1.00 54.78 271 LYS A O 1
ATOM 2260 N N . TYR A 1 272 ? -30.355 -13.872 34.491 1.00 48.03 272 TYR A N 1
ATOM 2261 C CA . TYR A 1 272 ? -29.569 -14.915 35.174 1.00 48.03 272 TYR A CA 1
ATOM 2262 C C . TYR A 1 272 ? -29.079 -16.066 34.262 1.00 48.03 272 TYR A C 1
ATOM 2264 O O . TYR A 1 272 ? -28.015 -16.627 34.510 1.00 48.03 272 TYR A O 1
ATOM 2272 N N . GLY A 1 273 ? -29.802 -16.386 33.180 1.00 54.38 273 GLY A N 1
ATOM 2273 C CA . GLY A 1 273 ? -29.435 -17.418 32.199 1.00 54.38 273 GLY A CA 1
ATOM 2274 C C . GLY A 1 273 ? -28.341 -17.047 31.183 1.00 54.38 273 GLY A C 1
ATOM 2275 O O . GLY A 1 273 ? -27.927 -17.904 30.403 1.00 54.38 273 GLY A O 1
ATOM 2276 N N . GLU A 1 274 ? -27.857 -15.802 31.156 1.00 62.78 274 GLU A N 1
ATOM 2277 C CA . GLU A 1 274 ? -26.836 -15.346 30.197 1.00 62.78 274 GLU A CA 1
ATOM 2278 C C . GLU A 1 274 ? -25.430 -15.224 30.804 1.00 62.78 274 GLU A C 1
ATOM 2280 O O . GLU A 1 274 ? -24.452 -15.112 30.068 1.00 62.78 274 GLU A O 1
ATOM 2285 N N . ARG A 1 275 ? -25.295 -15.337 32.133 1.00 61.78 275 ARG A N 1
ATOM 2286 C CA . ARG A 1 275 ? -24.021 -15.143 32.855 1.00 61.78 275 ARG A CA 1
ATOM 2287 C C . ARG A 1 275 ? -22.932 -16.163 32.482 1.00 61.78 275 ARG A C 1
ATOM 2289 O O . ARG A 1 275 ? -21.757 -15.803 32.438 1.00 61.78 275 ARG A O 1
ATOM 2296 N N . ASN A 1 276 ? -23.317 -17.397 32.146 1.00 65.75 276 ASN A N 1
ATOM 2297 C CA . ASN A 1 276 ? -22.391 -18.464 31.733 1.00 65.75 276 ASN A CA 1
ATOM 2298 C C . ASN A 1 276 ? -22.081 -18.468 30.226 1.00 65.75 276 ASN A C 1
ATOM 2300 O O . ASN A 1 276 ? -21.301 -19.302 29.769 1.00 65.75 276 ASN A O 1
ATOM 2304 N N . ARG A 1 277 ? -22.693 -17.578 29.432 1.00 73.38 277 ARG A N 1
ATOM 2305 C CA . ARG A 1 277 ? -22.419 -17.510 27.991 1.00 73.38 277 ARG A CA 1
ATOM 2306 C C . ARG A 1 277 ? -21.031 -16.933 27.732 1.00 73.38 277 ARG A C 1
ATOM 2308 O O . ARG A 1 277 ? -20.491 -16.164 28.535 1.00 73.38 277 ARG A O 1
ATOM 2315 N N . SER A 1 278 ? -20.470 -17.281 26.576 1.00 76.31 278 SER A N 1
ATOM 2316 C CA . SER A 1 278 ? -19.304 -16.568 26.060 1.00 76.31 278 SER A CA 1
ATOM 2317 C C . SER A 1 278 ? -19.682 -15.106 25.792 1.00 76.31 278 SER A C 1
ATOM 2319 O O . SER A 1 278 ? -20.821 -14.811 25.411 1.00 76.31 278 SER A O 1
ATOM 2321 N N . ILE A 1 279 ? -18.734 -14.177 25.956 1.00 76.62 279 ILE A N 1
ATOM 2322 C CA . ILE A 1 279 ? -18.977 -12.761 25.618 1.00 76.62 279 ILE A CA 1
ATOM 2323 C C . ILE A 1 279 ? -19.416 -12.622 24.157 1.00 76.62 279 ILE A C 1
ATOM 2325 O O . ILE A 1 279 ? -20.296 -11.821 23.850 1.00 76.62 279 ILE A O 1
ATOM 2329 N N . LYS A 1 280 ? -18.849 -13.429 23.254 1.00 77.56 280 LYS A N 1
ATOM 2330 C CA . LYS A 1 280 ? -19.210 -13.422 21.834 1.00 77.56 280 LYS A CA 1
ATOM 2331 C C . LYS A 1 280 ? -20.701 -13.689 21.622 1.00 77.56 280 LYS A C 1
ATOM 2333 O O . LYS A 1 280 ? -21.354 -12.955 20.883 1.00 77.56 280 LYS A O 1
ATOM 2338 N N . ASP A 1 281 ? -21.243 -14.723 22.259 1.00 77.31 281 ASP A N 1
ATOM 2339 C CA . ASP A 1 281 ? -22.654 -15.088 22.096 1.00 77.31 281 ASP A CA 1
ATOM 2340 C C . ASP A 1 281 ? -23.578 -14.008 22.653 1.00 77.31 281 ASP A C 1
ATOM 2342 O O . ASP A 1 281 ? -24.603 -13.699 22.047 1.00 77.31 281 ASP A O 1
ATOM 2346 N N . TYR A 1 282 ? -23.188 -13.387 23.767 1.00 78.06 282 TYR A N 1
ATOM 2347 C CA . TYR A 1 282 ? -23.913 -12.261 24.345 1.00 78.06 282 TYR A CA 1
ATOM 2348 C C . TYR A 1 282 ? -23.915 -11.034 23.421 1.00 78.06 282 TYR A C 1
ATOM 2350 O O . TYR A 1 282 ? -24.972 -10.481 23.120 1.00 78.06 282 TYR A O 1
ATOM 2358 N N . PHE A 1 283 ? -22.759 -10.651 22.875 1.00 75.75 283 PHE A N 1
ATOM 2359 C CA . PHE A 1 283 ? -22.684 -9.563 21.901 1.00 75.75 283 PHE A CA 1
ATOM 2360 C C . PHE A 1 283 ? -23.505 -9.863 20.637 1.00 75.75 283 PHE A C 1
ATOM 2362 O O . PHE A 1 283 ? -24.187 -8.977 20.128 1.00 75.75 283 PHE A O 1
ATOM 2369 N N . ASN A 1 284 ? -23.503 -11.107 20.147 1.00 78.06 284 ASN A N 1
ATOM 2370 C CA . ASN A 1 284 ? -24.329 -11.505 19.004 1.00 78.06 284 ASN A CA 1
ATOM 2371 C C . ASN A 1 284 ? -25.831 -11.325 19.275 1.00 78.06 284 ASN A C 1
ATOM 2373 O O . ASN A 1 284 ? -26.569 -10.927 18.372 1.00 78.06 284 ASN A O 1
ATOM 2377 N N . LEU A 1 285 ? -26.297 -11.593 20.500 1.00 79.06 285 LEU A N 1
ATOM 2378 C CA . LEU A 1 285 ? -27.678 -11.307 20.896 1.00 79.06 285 LEU A CA 1
ATOM 2379 C C . LEU A 1 285 ? -27.965 -9.804 20.907 1.00 79.06 285 LEU A C 1
ATOM 2381 O O . LEU A 1 285 ? -28.968 -9.382 20.330 1.00 79.06 285 LEU A O 1
ATOM 2385 N N . LEU A 1 286 ? -27.075 -9.000 21.502 1.00 75.12 286 LEU A N 1
ATOM 2386 C CA . LEU A 1 286 ? -27.214 -7.541 21.542 1.00 75.12 286 LEU A CA 1
ATOM 2387 C C . LEU A 1 286 ? -27.284 -6.941 20.134 1.00 75.12 286 LEU A C 1
ATOM 2389 O O . LEU A 1 286 ? -28.170 -6.139 19.845 1.00 75.12 286 LEU A O 1
ATOM 2393 N N . ILE A 1 287 ? -26.395 -7.370 19.234 1.00 79.00 287 ILE A N 1
ATOM 2394 C CA . ILE A 1 287 ? -26.386 -6.929 17.835 1.00 79.00 287 ILE A CA 1
ATOM 2395 C C . ILE A 1 287 ? -27.673 -7.338 17.122 1.00 79.00 287 ILE A C 1
ATOM 2397 O O . ILE A 1 287 ? -28.239 -6.524 16.396 1.00 79.00 287 ILE A O 1
ATOM 2401 N N . ARG A 1 288 ? -28.171 -8.566 17.326 1.00 78.69 288 ARG A N 1
ATOM 2402 C CA . ARG A 1 288 ? -29.447 -9.008 16.735 1.00 78.69 288 ARG A CA 1
ATOM 2403 C C . ARG A 1 288 ? -30.618 -8.154 17.215 1.00 78.69 288 ARG A C 1
ATOM 2405 O O . ARG A 1 288 ? -31.398 -7.709 16.380 1.00 78.69 288 ARG A O 1
ATOM 2412 N N . SER A 1 289 ? -30.709 -7.891 18.519 1.00 76.19 289 SER A N 1
ATOM 2413 C CA . SER A 1 289 ? -31.752 -7.029 19.090 1.00 76.19 289 SER A CA 1
ATOM 2414 C C . SER A 1 289 ? -31.695 -5.625 18.490 1.00 76.19 289 SER A C 1
ATOM 2416 O O . SER A 1 289 ? -32.698 -5.111 18.004 1.00 76.19 289 SER A O 1
ATOM 2418 N N . LYS A 1 290 ? -30.498 -5.033 18.427 1.00 75.25 290 LYS A N 1
ATOM 2419 C CA . LYS A 1 290 ? -30.305 -3.688 17.873 1.00 75.25 290 LYS A CA 1
ATOM 2420 C C . LYS A 1 290 ? -30.558 -3.607 16.377 1.00 75.25 290 LYS A C 1
ATOM 2422 O O . LYS A 1 290 ? -31.110 -2.620 15.915 1.00 75.25 290 LYS A O 1
ATOM 2427 N N . ARG A 1 291 ? -30.203 -4.644 15.617 1.00 74.38 291 ARG A N 1
ATOM 2428 C CA . ARG A 1 291 ? -30.523 -4.719 14.188 1.00 74.38 291 ARG A CA 1
ATOM 2429 C C . ARG A 1 291 ? -32.034 -4.669 13.966 1.00 74.38 291 ARG A C 1
ATOM 2431 O O . ARG A 1 291 ? -32.477 -3.959 13.076 1.00 74.38 291 ARG A O 1
ATOM 2438 N N . ILE A 1 292 ? -32.808 -5.389 14.780 1.00 74.50 292 ILE A N 1
ATOM 2439 C CA . ILE A 1 292 ? -34.277 -5.358 14.722 1.00 74.50 292 ILE A CA 1
ATOM 2440 C C . ILE A 1 292 ? -34.799 -3.958 15.071 1.00 74.50 292 ILE A C 1
ATOM 2442 O O . ILE A 1 292 ? -35.680 -3.460 14.383 1.00 74.50 292 ILE A O 1
ATOM 2446 N N . GLU A 1 293 ? -34.248 -3.304 16.096 1.00 74.25 293 GLU A N 1
ATOM 2447 C CA . GLU A 1 293 ? -34.636 -1.934 16.469 1.00 74.25 293 GLU A CA 1
ATOM 2448 C C . GLU A 1 293 ? -34.325 -0.894 15.386 1.00 74.25 293 GLU A C 1
ATOM 2450 O O . GLU A 1 293 ? -35.135 0.004 15.185 1.00 74.25 293 GLU A O 1
ATOM 2455 N N . ILE A 1 294 ? -33.179 -1.008 14.705 1.00 73.00 294 ILE A N 1
ATOM 2456 C CA . ILE A 1 294 ? -32.794 -0.118 13.598 1.00 73.00 294 ILE A CA 1
ATOM 2457 C C . ILE A 1 294 ? -33.714 -0.340 12.393 1.00 73.00 294 ILE A C 1
ATOM 2459 O O . ILE A 1 294 ? -34.205 0.620 11.816 1.00 73.00 294 ILE A O 1
ATOM 2463 N N . ILE A 1 295 ? -33.994 -1.598 12.031 1.00 70.69 295 ILE A N 1
ATOM 2464 C CA . ILE A 1 295 ? -34.919 -1.910 10.929 1.00 70.69 295 ILE A CA 1
ATOM 2465 C C . ILE A 1 295 ? -36.313 -1.348 11.224 1.00 70.69 295 ILE A C 1
ATOM 2467 O O . ILE A 1 295 ? -36.892 -0.700 10.362 1.00 70.69 295 ILE A O 1
ATOM 2471 N N . ARG A 1 296 ? -36.817 -1.521 12.452 1.00 69.19 296 ARG A N 1
ATOM 2472 C CA . ARG A 1 296 ? -38.115 -0.966 12.863 1.00 69.19 296 ARG A CA 1
ATOM 2473 C C . ARG A 1 296 ? -38.150 0.560 12.798 1.00 69.19 296 ARG A C 1
ATOM 2475 O O . ARG A 1 296 ? -39.132 1.105 12.325 1.00 69.19 296 ARG A O 1
ATOM 2482 N N . SER A 1 297 ? -37.085 1.254 13.212 1.00 65.31 297 SER A N 1
ATOM 2483 C CA . SER A 1 297 ? -37.058 2.721 13.108 1.00 65.31 297 SER A CA 1
ATOM 2484 C C . SER A 1 297 ? -37.033 3.228 11.663 1.00 65.31 297 SER A C 1
ATOM 2486 O O . SER A 1 297 ? -37.535 4.313 11.414 1.00 65.31 297 SER A O 1
ATOM 2488 N N . ILE A 1 298 ? -36.493 2.448 10.721 1.00 60.06 298 ILE A N 1
ATOM 2489 C CA . ILE A 1 298 ? -36.497 2.773 9.283 1.00 60.06 298 ILE A CA 1
ATOM 2490 C C . ILE A 1 298 ? -37.864 2.477 8.647 1.00 60.06 298 ILE A C 1
ATOM 2492 O O . ILE A 1 298 ? -38.289 3.186 7.740 1.00 60.06 298 ILE A O 1
ATOM 2496 N N . GLU A 1 299 ? -38.566 1.438 9.113 1.00 57.97 299 GLU A N 1
ATOM 2497 C CA . GLU A 1 299 ? -39.958 1.173 8.714 1.00 57.97 299 GLU A CA 1
ATOM 2498 C C . GLU A 1 299 ? -40.897 2.316 9.139 1.00 57.97 299 GLU A C 1
ATOM 2500 O O . GLU A 1 299 ? -41.861 2.605 8.430 1.00 57.97 299 GLU A O 1
ATOM 2505 N N . ASP A 1 300 ? -40.578 2.994 10.245 1.00 56.03 300 ASP A N 1
ATOM 2506 C CA . ASP A 1 300 ? -41.330 4.142 10.759 1.00 56.03 300 ASP A CA 1
ATOM 2507 C C . ASP A 1 300 ? -40.909 5.493 10.119 1.00 56.03 300 ASP A C 1
ATOM 2509 O O . ASP A 1 300 ? -41.716 6.424 10.099 1.00 56.03 300 ASP A O 1
ATOM 2513 N N . ASP A 1 301 ? -39.690 5.611 9.560 1.00 49.91 301 ASP A N 1
ATOM 2514 C CA . ASP A 1 301 ? -39.180 6.811 8.864 1.00 49.91 301 ASP A CA 1
ATOM 2515 C C . ASP A 1 301 ? -38.289 6.457 7.646 1.00 49.91 301 ASP A C 1
ATOM 2517 O O . ASP A 1 301 ? -37.082 6.217 7.744 1.00 49.91 301 ASP A O 1
ATOM 2521 N N . LEU A 1 302 ? -38.899 6.448 6.454 1.00 52.62 302 LEU A N 1
ATOM 2522 C CA . LEU A 1 302 ? -38.269 6.059 5.180 1.00 52.62 302 LEU A CA 1
ATOM 2523 C C . LEU A 1 302 ? -37.189 7.037 4.673 1.00 52.62 302 LEU A C 1
ATOM 2525 O O . LEU A 1 302 ? -36.522 6.744 3.679 1.00 52.62 302 LEU A O 1
ATOM 2529 N N . SER A 1 303 ? -37.015 8.198 5.313 1.00 53.19 303 SER A N 1
ATOM 2530 C CA . SER A 1 303 ? -36.049 9.222 4.890 1.00 53.19 303 SER A CA 1
ATOM 2531 C C . SER A 1 303 ? -34.592 8.902 5.268 1.00 53.19 303 SER A C 1
ATOM 2533 O O . SER A 1 303 ? -33.671 9.485 4.698 1.00 53.19 303 SER A O 1
ATOM 2535 N N . GLU A 1 304 ? -34.355 7.932 6.161 1.00 47.31 304 GLU A N 1
ATOM 2536 C CA . GLU A 1 304 ? -33.009 7.545 6.624 1.00 47.31 304 GLU A CA 1
ATOM 2537 C C . GLU A 1 304 ? -32.299 6.497 5.738 1.00 47.31 304 GLU A C 1
ATOM 2539 O O . GLU A 1 304 ? -31.138 6.162 5.985 1.00 47.31 304 GLU A O 1
ATOM 2544 N N . ILE A 1 305 ? -32.954 5.990 4.685 1.00 46.75 305 ILE A N 1
ATOM 2545 C CA . ILE A 1 305 ? -32.439 4.891 3.841 1.00 46.75 305 ILE A CA 1
ATOM 2546 C C . ILE A 1 305 ? -31.148 5.266 3.089 1.00 46.75 305 ILE A C 1
ATOM 2548 O O . ILE A 1 305 ? -30.337 4.388 2.808 1.00 46.75 305 ILE A O 1
ATOM 2552 N N . GLU A 1 306 ? -30.904 6.546 2.798 1.00 44.25 306 GLU A N 1
ATOM 2553 C CA . GLU A 1 306 ? -29.691 6.978 2.083 1.00 44.25 306 GLU A CA 1
ATOM 2554 C C . GLU A 1 306 ? -28.409 6.974 2.949 1.00 44.25 306 GLU A C 1
ATOM 2556 O O . GLU A 1 306 ? -27.315 7.115 2.405 1.00 44.25 306 GLU A O 1
ATOM 2561 N N . ASN A 1 307 ? -28.512 6.778 4.273 1.00 41.03 307 ASN A N 1
ATOM 2562 C CA . ASN A 1 307 ? -27.390 6.889 5.224 1.00 41.03 307 ASN A CA 1
ATOM 2563 C C . ASN A 1 307 ? -26.849 5.544 5.772 1.00 41.03 307 ASN A C 1
ATOM 2565 O O . ASN A 1 307 ? -26.037 5.555 6.704 1.00 41.03 307 ASN A O 1
ATOM 2569 N N . ILE A 1 308 ? -27.273 4.396 5.227 1.00 40.16 308 ILE A N 1
ATOM 2570 C CA . ILE A 1 308 ? -26.837 3.037 5.631 1.00 40.16 308 ILE A CA 1
ATOM 2571 C C . ILE A 1 308 ? -26.104 2.344 4.484 1.00 40.16 308 ILE A C 1
ATOM 2573 O O . ILE A 1 308 ? -25.052 1.719 4.763 1.00 40.16 308 ILE A O 1
#